Protein AF-0000000080269133 (afdb_homodimer)

Structure (mmCIF, N/CA/C/O backbone):
data_AF-0000000080269133-model_v1
#
loop_
_entity.id
_entity.type
_entity.pdbx_description
1 polymer 'PTS system, mannose-specific IIB component'
#
loop_
_atom_site.group_PDB
_atom_site.id
_atom_site.type_symbol
_atom_site.label_atom_id
_atom_site.label_alt_id
_atom_site.label_comp_id
_atom_site.label_asym_id
_atom_site.label_entity_id
_atom_site.label_seq_id
_atom_site.pdbx_PDB_ins_code
_atom_site.Cartn_x
_atom_site.Cartn_y
_atom_site.Cartn_z
_atom_site.occupancy
_atom_site.B_iso_or_equiv
_atom_site.auth_seq_id
_atom_site.auth_comp_id
_atom_site.auth_asym_id
_atom_site.auth_atom_id
_atom_site.pdbx_PDB_model_num
ATOM 1 N N . MET A 1 1 ? -11.625 18.297 12.383 1 91.75 1 MET A N 1
ATOM 2 C CA . MET A 1 1 ? -11.312 17.141 11.547 1 91.75 1 MET A CA 1
ATOM 3 C C . MET A 1 1 ? -9.883 17.219 11.031 1 91.75 1 MET A C 1
ATOM 5 O O . MET A 1 1 ? -9.328 18.297 10.891 1 91.75 1 MET A O 1
ATOM 9 N N . PHE A 1 2 ? -9.211 16.094 10.984 1 97.5 2 PHE A N 1
ATOM 10 C CA . PHE A 1 2 ? -7.867 16.109 10.414 1 97.5 2 PHE A CA 1
ATOM 11 C C . PHE A 1 2 ? -7.914 15.797 8.922 1 97.5 2 PHE A C 1
ATOM 13 O O . PHE A 1 2 ? -8.789 15.062 8.461 1 97.5 2 PHE A O 1
ATOM 20 N N . GLY A 1 3 ? -7.066 16.469 8.164 1 98.19 3 GLY A N 1
ATOM 21 C CA . GLY A 1 3 ? -6.926 16.156 6.75 1 98.19 3 GLY A CA 1
ATOM 22 C C . GLY A 1 3 ? -6.047 14.953 6.48 1 98.19 3 GLY A C 1
ATOM 23 O O . GLY A 1 3 ? -5.078 14.711 7.199 1 98.19 3 GLY A O 1
ATOM 24 N N . ILE A 1 4 ? -6.406 14.219 5.492 1 98.81 4 ILE A N 1
ATOM 25 C CA . ILE A 1 4 ? -5.57 13.117 5.016 1 98.81 4 ILE A CA 1
ATOM 26 C C . ILE A 1 4 ? -4.996 13.469 3.646 1 98.81 4 ILE A C 1
ATOM 28 O O . ILE A 1 4 ? -5.734 13.852 2.736 1 98.81 4 ILE A O 1
ATOM 32 N N . ILE A 1 5 ? -3.73 13.367 3.523 1 98.94 5 ILE A N 1
ATOM 33 C CA . ILE A 1 5 ? -3.104 13.57 2.223 1 98.94 5 ILE A CA 1
ATOM 34 C C . ILE A 1 5 ? -2.295 12.336 1.843 1 98.94 5 ILE A C 1
ATOM 36 O O . ILE A 1 5 ? -1.344 11.969 2.537 1 98.94 5 ILE A O 1
ATOM 40 N N . VAL A 1 6 ? -2.674 11.711 0.772 1 98.94 6 VAL A N 1
ATOM 41 C CA . VAL A 1 6 ? -1.938 10.578 0.213 1 98.94 6 VAL A CA 1
ATOM 42 C C . VAL A 1 6 ? -0.959 11.078 -0.85 1 98.94 6 VAL A C 1
ATOM 44 O O . VAL A 1 6 ? -1.373 11.609 -1.882 1 98.94 6 VAL A O 1
ATOM 47 N N . GLY A 1 7 ? 0.327 10.961 -0.561 1 98.75 7 GLY A N 1
ATOM 48 C CA . GLY A 1 7 ? 1.366 11.422 -1.471 1 98.75 7 GLY A CA 1
ATOM 49 C C . GLY A 1 7 ? 2.236 10.289 -1.994 1 98.75 7 GLY A C 1
ATOM 50 O O . GLY A 1 7 ? 2.934 9.625 -1.223 1 98.75 7 GLY A O 1
ATOM 51 N N . THR A 1 8 ? 2.271 10.055 -3.252 1 98.62 8 THR A N 1
ATOM 52 C CA . THR A 1 8 ? 2.979 8.898 -3.789 1 98.62 8 THR A CA 1
ATOM 53 C C . THR A 1 8 ? 3.732 9.273 -5.062 1 98.62 8 THR A C 1
ATOM 55 O O . THR A 1 8 ? 3.488 10.328 -5.648 1 98.62 8 THR A O 1
ATOM 58 N N . HIS A 1 9 ? 4.691 8.391 -5.449 1 98.19 9 HIS A N 1
ATOM 59 C CA . HIS A 1 9 ? 5.215 8.391 -6.809 1 98.19 9 HIS A CA 1
ATOM 60 C C . HIS A 1 9 ? 4.121 8.07 -7.82 1 98.19 9 HIS A C 1
ATOM 62 O O . HIS A 1 9 ? 3.27 7.215 -7.566 1 98.19 9 HIS A O 1
ATOM 68 N N . GLY A 1 10 ? 4.184 8.758 -8.992 1 96.12 10 GLY A N 1
ATOM 69 C CA . GLY A 1 10 ? 3.178 8.508 -10.008 1 96.12 10 GLY A CA 1
ATOM 70 C C . GLY A 1 10 ? 1.773 8.859 -9.555 1 96.12 10 GLY A C 1
ATOM 71 O O . GLY A 1 10 ? 1.594 9.594 -8.586 1 96.12 10 GLY A O 1
ATOM 72 N N . ILE A 1 11 ? 0.765 8.375 -10.242 1 95.5 11 ILE A N 1
ATOM 73 C CA . ILE A 1 11 ? -0.607 8.766 -9.938 1 95.5 11 ILE A CA 1
ATOM 74 C C . ILE A 1 11 ? -1.273 7.691 -9.078 1 95.5 11 ILE A C 1
ATOM 76 O O . ILE A 1 11 ? -2.502 7.645 -8.984 1 95.5 11 ILE A O 1
ATOM 80 N N . PHE A 1 12 ? -0.413 6.883 -8.398 1 94.38 12 PHE A N 1
ATOM 81 C CA . PHE A 1 12 ? -0.976 5.785 -7.625 1 94.38 12 PHE A CA 1
ATOM 82 C C . PHE A 1 12 ? -1.776 6.312 -6.441 1 94.38 12 PHE A C 1
ATOM 84 O O . PHE A 1 12 ? -2.771 5.703 -6.039 1 94.38 12 PHE A O 1
ATOM 91 N N . ALA A 1 13 ? -1.465 7.5 -5.918 1 98.25 13 ALA A N 1
ATOM 92 C CA . ALA A 1 13 ? -2.229 8.109 -4.828 1 98.25 13 ALA A CA 1
ATOM 93 C C . ALA A 1 13 ? -3.684 8.32 -5.238 1 98.25 13 ALA A C 1
ATOM 95 O O . ALA A 1 13 ? -4.602 7.996 -4.484 1 98.25 13 ALA A O 1
ATOM 96 N N . GLU A 1 14 ? -3.908 8.836 -6.434 1 98.19 14 GLU A N 1
ATOM 97 C CA . GLU A 1 14 ? -5.254 9.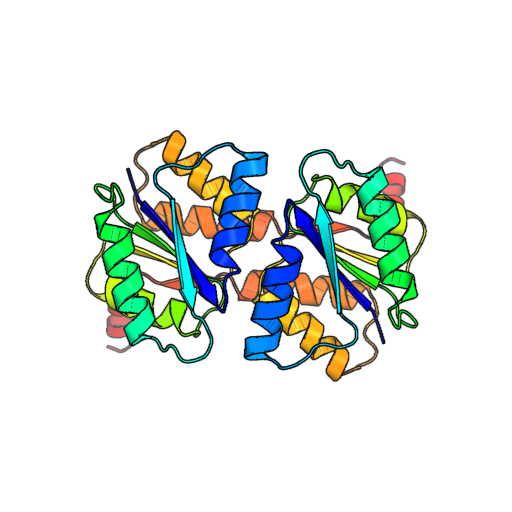109 -6.93 1 98.19 14 GLU A CA 1
ATOM 98 C C . GLU A 1 14 ? -6.078 7.832 -7.035 1 98.19 14 GLU A C 1
ATOM 100 O O . GLU A 1 14 ? -7.234 7.793 -6.613 1 98.19 14 GLU A O 1
ATOM 105 N N . GLU A 1 15 ? -5.461 6.797 -7.535 1 98 15 GLU A N 1
ATOM 106 C CA . GLU A 1 15 ? -6.188 5.547 -7.742 1 98 15 GLU A CA 1
ATOM 107 C C . GLU A 1 15 ? -6.414 4.816 -6.422 1 98 15 GLU A C 1
ATOM 109 O O . GLU A 1 15 ? -7.434 4.145 -6.246 1 98 15 GLU A O 1
ATOM 114 N N . LEU A 1 16 ? -5.465 4.941 -5.496 1 98.62 16 LEU A N 1
ATOM 115 C CA . LEU A 1 16 ? -5.668 4.383 -4.164 1 98.62 16 LEU A CA 1
ATOM 116 C C . LEU A 1 16 ? -6.883 5.016 -3.488 1 98.62 16 LEU A C 1
ATOM 118 O O . LEU A 1 16 ? -7.703 4.316 -2.895 1 98.62 16 LEU A O 1
ATOM 122 N N . VAL A 1 17 ? -7.039 6.332 -3.594 1 98.69 17 VAL A N 1
ATOM 123 C CA . VAL A 1 17 ? -8.18 7.039 -3.02 1 98.69 17 VAL A CA 1
ATOM 124 C C . VAL A 1 17 ? -9.469 6.582 -3.705 1 98.69 17 VAL A C 1
ATOM 126 O O . VAL A 1 17 ? -10.477 6.344 -3.041 1 98.69 17 VAL A O 1
ATOM 129 N N . ARG A 1 18 ? -9.383 6.406 -5 1 97.75 18 ARG A N 1
ATOM 130 C CA . ARG A 1 18 ? -10.555 5.941 -5.727 1 97.75 18 ARG A CA 1
ATOM 131 C C . ARG A 1 18 ? -10.961 4.539 -5.273 1 97.75 18 ARG A C 1
ATOM 133 O O . ARG A 1 18 ? -12.148 4.246 -5.121 1 97.75 18 ARG A O 1
ATOM 140 N N . SER A 1 19 ? -9.992 3.646 -5.141 1 97.69 19 SER A N 1
ATOM 141 C CA . SER A 1 19 ? -10.273 2.301 -4.648 1 97.69 19 SER A CA 1
ATOM 142 C C . SER A 1 19 ? -10.914 2.34 -3.268 1 97.69 19 SER A C 1
ATOM 144 O O . SER A 1 19 ? -11.844 1.578 -2.986 1 97.69 19 SER A O 1
ATOM 146 N N . CYS A 1 20 ? -10.375 3.176 -2.402 1 98.19 20 CYS A N 1
ATOM 147 C CA . CYS A 1 20 ? -10.953 3.35 -1.075 1 98.19 20 CYS A CA 1
ATOM 148 C C . CYS A 1 20 ? -12.414 3.785 -1.17 1 98.19 20 CYS A C 1
ATOM 150 O O . CYS A 1 20 ? -13.266 3.283 -0.435 1 98.19 20 CYS A O 1
ATOM 152 N N . GLU A 1 21 ? -12.719 4.672 -2.111 1 97.56 21 GLU A N 1
ATOM 153 C CA . GLU A 1 21 ? -14.078 5.195 -2.27 1 97.56 21 GLU A CA 1
ATOM 154 C C . GLU A 1 21 ? -15.016 4.129 -2.812 1 97.56 21 GLU A C 1
ATOM 156 O O . GLU A 1 21 ? -16.219 4.129 -2.498 1 97.56 21 GLU A O 1
ATOM 161 N N . MET A 1 22 ? -14.508 3.203 -3.6 1 95.12 22 MET A N 1
ATOM 162 C CA . MET A 1 22 ? -15.305 2.08 -4.082 1 95.12 22 MET A CA 1
ATOM 163 C C . MET A 1 22 ? -15.797 1.223 -2.92 1 95.12 22 MET A C 1
ATOM 165 O O . MET A 1 22 ? -16.875 0.625 -2.994 1 95.12 22 MET A O 1
ATOM 169 N N . ILE A 1 23 ? -15 1.254 -1.898 1 95.25 23 ILE A N 1
ATOM 170 C CA . ILE A 1 23 ? -15.281 0.375 -0.768 1 95.25 23 ILE A CA 1
ATOM 171 C C . ILE A 1 23 ? -16.062 1.142 0.302 1 95.25 23 ILE A C 1
ATOM 173 O O . ILE A 1 23 ? -17.031 0.629 0.86 1 95.25 23 ILE A O 1
ATOM 177 N N . CYS A 1 24 ? -15.656 2.383 0.582 1 95.69 24 CYS A N 1
ATOM 178 C CA . CYS A 1 24 ? -16.141 3.113 1.746 1 95.69 24 CYS A CA 1
ATOM 179 C C . CYS A 1 24 ? -17.078 4.246 1.329 1 95.69 24 CYS A C 1
ATOM 181 O O . CYS A 1 24 ? -17.656 4.922 2.18 1 95.69 24 CYS A O 1
ATOM 183 N N . GLY A 1 25 ? -17.234 4.488 0.06 1 96.19 25 GLY A N 1
ATOM 184 C CA . GLY A 1 25 ? -17.969 5.656 -0.393 1 96.19 25 GLY A CA 1
ATOM 185 C C . GLY A 1 25 ? -17.109 6.895 -0.524 1 96.19 25 GLY A C 1
ATOM 186 O O . GLY A 1 25 ? -15.922 6.867 -0.195 1 96.19 25 GLY A O 1
ATOM 187 N N . GLU A 1 26 ? -17.75 7.973 -0.906 1 96.25 26 GLU A N 1
ATOM 188 C CA . GLU A 1 26 ? -17.016 9.211 -1.173 1 96.25 26 GLU A CA 1
ATOM 189 C C . GLU A 1 26 ? -16.281 9.695 0.072 1 96.25 26 GLU A C 1
ATOM 191 O O . GLU A 1 26 ? -16.828 9.664 1.176 1 96.25 26 GLU A O 1
ATOM 196 N N . GLN A 1 27 ? -15.062 10.133 -0.138 1 94.44 27 GLN A N 1
ATOM 197 C CA . GLN A 1 27 ? -14.234 10.703 0.921 1 94.44 27 GLN A CA 1
ATOM 198 C C . GLN A 1 27 ? -14.062 12.211 0.729 1 94.44 27 GLN A C 1
ATOM 200 O O . GLN A 1 27 ? -13.508 12.648 -0.279 1 94.44 27 GLN A O 1
ATOM 205 N N . LYS A 1 28 ? -14.422 13 1.721 1 91.19 28 LYS A N 1
ATOM 206 C CA . LYS A 1 28 ? -14.492 14.445 1.502 1 91.19 28 LYS A CA 1
ATOM 207 C C . LYS A 1 28 ? -13.234 15.141 2.016 1 91.19 28 LYS A C 1
ATOM 209 O O . LYS A 1 28 ? -12.867 16.203 1.519 1 91.19 28 LYS A O 1
ATOM 214 N N . ASN A 1 29 ? -12.602 14.727 2.973 1 97.88 29 ASN A N 1
ATOM 215 C CA . ASN A 1 29 ? -11.453 15.406 3.562 1 97.88 29 ASN A CA 1
ATOM 216 C C . ASN A 1 29 ? -10.164 14.617 3.346 1 97.88 29 ASN A C 1
ATOM 218 O O . ASN A 1 29 ? -9.359 14.461 4.27 1 97.88 29 ASN A O 1
ATOM 222 N N . VAL A 1 30 ? -10.031 14.055 2.098 1 98.69 30 VAL A N 1
ATOM 223 C CA . VAL A 1 30 ? -8.859 13.32 1.639 1 98.69 30 VAL A CA 1
ATOM 224 C C . VAL A 1 30 ? -8.367 13.906 0.317 1 98.69 30 VAL A C 1
ATOM 226 O O . VAL A 1 30 ? -9.164 14.18 -0.583 1 98.69 30 VAL A O 1
ATOM 229 N N . ALA A 1 31 ? -7.078 14.125 0.23 1 98.75 31 ALA A N 1
ATOM 230 C CA . ALA A 1 31 ? -6.48 14.594 -1.018 1 98.75 31 ALA A CA 1
ATOM 231 C C . ALA A 1 31 ? -5.371 13.656 -1.483 1 98.75 31 ALA A C 1
ATOM 233 O O . ALA A 1 31 ? -4.695 13.031 -0.665 1 98.75 31 ALA A O 1
ATOM 234 N N . ALA A 1 32 ? -5.223 13.516 -2.797 1 98.81 32 ALA A N 1
ATOM 235 C CA . ALA A 1 32 ? -4.121 12.789 -3.418 1 98.81 32 ALA A CA 1
ATOM 236 C C . ALA A 1 32 ? -3.105 13.75 -4.035 1 98.81 32 ALA A C 1
ATOM 238 O O . ALA A 1 32 ? -3.482 14.703 -4.715 1 98.81 32 ALA A O 1
ATOM 239 N N . VAL A 1 33 ? -1.879 13.531 -3.725 1 98.81 33 VAL A N 1
ATOM 240 C CA . VAL A 1 33 ? -0.781 14.297 -4.301 1 98.81 33 VAL A CA 1
ATOM 241 C C . VAL A 1 33 ? 0.188 13.359 -5.016 1 98.81 33 VAL A C 1
ATOM 243 O O . VAL A 1 33 ? 0.615 12.352 -4.453 1 98.81 33 VAL A O 1
ATOM 246 N N . THR A 1 34 ? 0.531 13.664 -6.25 1 98.19 34 THR A N 1
ATOM 247 C CA . THR A 1 34 ? 1.318 12.75 -7.07 1 98.19 34 THR A CA 1
ATOM 248 C C . THR A 1 34 ? 2.641 13.391 -7.48 1 98.19 34 THR A C 1
ATOM 250 O O . THR A 1 34 ? 2.727 14.609 -7.613 1 98.19 34 THR A O 1
ATOM 253 N N . LEU A 1 35 ? 3.65 12.633 -7.555 1 98.06 35 LEU A N 1
ATOM 254 C CA . LEU A 1 35 ? 4.93 12.992 -8.156 1 98.06 35 LEU A CA 1
ATOM 255 C C . LEU A 1 35 ? 5.09 12.336 -9.523 1 98.06 35 LEU A C 1
ATOM 257 O O . LEU A 1 35 ? 5.211 11.109 -9.617 1 98.06 35 LEU A O 1
ATOM 261 N N . VAL A 1 36 ? 5.066 13.086 -10.547 1 96.06 36 VAL A N 1
ATOM 262 C CA . VAL A 1 36 ? 5.211 12.555 -11.891 1 96.06 36 VAL A CA 1
ATOM 263 C C . VAL A 1 36 ? 6.621 12.828 -12.406 1 96.06 36 VAL A C 1
ATOM 265 O O . VAL A 1 36 ? 7.355 13.633 -11.828 1 96.06 36 VAL A O 1
ATOM 268 N N . PRO A 1 37 ? 7.051 12.039 -13.453 1 93.94 37 PRO A N 1
ATOM 269 C CA . PRO A 1 37 ? 8.398 12.266 -13.992 1 93.94 37 PRO A CA 1
ATOM 270 C C . PRO A 1 37 ? 8.664 13.734 -14.312 1 93.94 37 PRO A C 1
ATOM 272 O O . PRO A 1 37 ? 7.809 14.406 -14.891 1 93.94 37 PRO A O 1
ATOM 275 N N . GLY A 1 38 ? 9.781 14.258 -13.906 1 95.19 38 GLY A N 1
ATOM 276 C CA . GLY A 1 38 ? 10.141 15.641 -14.156 1 95.19 38 GLY A CA 1
ATOM 277 C C . GLY A 1 38 ? 9.945 16.531 -12.938 1 95.19 38 GLY A C 1
ATOM 278 O O . GLY A 1 38 ? 10.43 17.672 -12.906 1 95.19 38 GLY A O 1
ATOM 279 N N . GLU A 1 39 ? 9.273 16.047 -11.953 1 96.25 39 GLU A N 1
ATOM 280 C CA . GLU A 1 39 ? 9.023 16.781 -10.719 1 96.25 39 GLU A CA 1
ATOM 281 C C . GLU A 1 39 ? 9.977 16.344 -9.609 1 96.25 39 GLU A C 1
ATOM 283 O O . GLU A 1 39 ? 10.523 15.242 -9.656 1 96.25 39 GLU A O 1
ATOM 288 N N . GLY A 1 40 ? 10.227 17.281 -8.656 1 94.94 40 GLY A N 1
ATOM 289 C CA . GLY A 1 40 ? 11.008 16.984 -7.469 1 94.94 40 GLY A CA 1
ATOM 290 C C . GLY A 1 40 ? 10.297 17.359 -6.18 1 94.94 40 GLY A C 1
ATOM 291 O O . GLY A 1 40 ? 9.102 17.641 -6.188 1 94.94 40 GLY A O 1
ATOM 292 N N . PRO A 1 41 ? 10.992 17.266 -5.09 1 95.56 41 PRO A N 1
ATOM 293 C CA . PRO A 1 41 ? 10.391 17.531 -3.783 1 95.56 41 PRO A CA 1
ATOM 294 C C . PRO A 1 41 ? 9.773 18.922 -3.693 1 95.56 41 PRO A C 1
ATOM 296 O O . PRO A 1 41 ? 8.734 19.109 -3.045 1 95.56 41 PRO A O 1
ATOM 299 N N . ASP A 1 42 ? 10.352 19.906 -4.355 1 97.81 42 ASP A N 1
ATOM 300 C CA . ASP A 1 42 ? 9.82 21.266 -4.316 1 97.81 42 ASP A CA 1
ATOM 301 C C . ASP A 1 42 ? 8.43 21.328 -4.953 1 97.81 42 ASP A C 1
ATOM 303 O O . ASP A 1 42 ? 7.547 22.031 -4.445 1 97.81 42 ASP A O 1
ATOM 307 N N . ASP A 1 43 ? 8.359 20.641 -6.035 1 98.38 43 ASP A N 1
ATOM 308 C CA . ASP A 1 43 ? 7.062 20.594 -6.707 1 98.38 43 ASP A CA 1
ATOM 309 C C . ASP A 1 43 ? 6.012 19.938 -5.82 1 98.38 43 ASP A C 1
ATOM 311 O O . ASP A 1 43 ? 4.867 20.391 -5.754 1 98.38 43 ASP A O 1
ATOM 315 N N . VAL A 1 44 ? 6.422 18.922 -5.137 1 98.44 44 VAL A N 1
ATOM 316 C CA . VAL A 1 44 ? 5.5 18.156 -4.301 1 98.44 44 VAL A CA 1
ATOM 317 C C . VAL A 1 44 ? 5.098 18.984 -3.082 1 98.44 44 VAL A C 1
ATOM 319 O O . VAL A 1 44 ? 3.945 18.938 -2.646 1 98.44 44 VAL A O 1
ATOM 322 N N . VAL A 1 45 ? 6.035 19.766 -2.521 1 98.62 45 VAL A N 1
ATOM 323 C CA . VAL A 1 45 ? 5.711 20.656 -1.406 1 98.62 45 VAL A CA 1
ATOM 324 C C . VAL A 1 45 ? 4.598 21.609 -1.816 1 98.62 45 VAL A C 1
ATOM 326 O O . VAL A 1 45 ? 3.625 21.797 -1.079 1 98.62 45 VAL A O 1
ATOM 329 N N . ALA A 1 46 ? 4.762 22.203 -2.982 1 98.69 46 ALA A N 1
ATOM 330 C CA . ALA A 1 46 ? 3.756 23.141 -3.477 1 98.69 46 ALA A CA 1
ATOM 331 C C . ALA A 1 46 ? 2.395 22.453 -3.613 1 98.69 46 ALA A C 1
ATOM 333 O O . ALA A 1 46 ? 1.363 23.047 -3.289 1 98.69 46 ALA A O 1
ATOM 334 N N . LYS A 1 47 ? 2.395 21.266 -4.07 1 98.62 47 LYS A N 1
ATOM 335 C CA . LYS A 1 47 ? 1.153 20.516 -4.227 1 98.62 47 LYS A CA 1
ATOM 336 C C . LYS A 1 47 ? 0.537 20.188 -2.867 1 98.62 47 LYS A C 1
ATOM 338 O O . LYS A 1 47 ? -0.686 20.234 -2.709 1 98.62 47 LYS A O 1
ATOM 343 N N . TYR A 1 48 ? 1.395 19.781 -1.886 1 98.75 48 TYR A N 1
ATOM 344 C CA . TYR A 1 48 ? 0.905 19.547 -0.534 1 98.75 48 TYR A CA 1
ATOM 345 C C . TYR A 1 48 ? 0.251 20.797 0.044 1 98.75 48 TYR A C 1
ATOM 347 O O . TYR A 1 48 ? -0.84 20.719 0.615 1 98.75 48 TYR A O 1
ATOM 355 N N . GLU A 1 49 ? 0.903 21.906 -0.12 1 98.56 49 GLU A N 1
ATOM 356 C CA . GLU A 1 49 ? 0.368 23.172 0.397 1 98.56 49 GLU A CA 1
ATOM 357 C C . GLU A 1 49 ? -0.972 23.5 -0.252 1 98.56 49 GLU A C 1
ATOM 359 O O . GLU A 1 49 ? -1.898 23.953 0.424 1 98.56 49 GLU A O 1
ATOM 364 N N . GLU A 1 50 ? -1.021 23.312 -1.524 1 98.75 50 GLU A N 1
ATOM 365 C CA . GLU A 1 50 ? -2.279 23.547 -2.227 1 98.75 50 GLU A CA 1
ATOM 366 C C . GLU A 1 50 ? -3.377 22.625 -1.719 1 98.75 50 GLU A C 1
ATOM 368 O O . GLU A 1 50 ? -4.52 23.047 -1.532 1 98.75 50 GLU A O 1
ATOM 373 N N . ALA A 1 51 ? -3.061 21.375 -1.518 1 98.62 51 ALA A N 1
ATOM 374 C CA . ALA A 1 51 ? -4.02 20.391 -1.008 1 98.62 51 ALA A CA 1
ATOM 375 C C . ALA A 1 51 ? -4.52 20.797 0.378 1 98.62 51 ALA A C 1
ATOM 377 O O . ALA A 1 51 ? -5.715 20.672 0.668 1 98.62 51 ALA A O 1
ATOM 378 N N . ILE A 1 52 ? -3.656 21.234 1.191 1 98.38 52 ILE A N 1
ATOM 379 C CA . ILE A 1 52 ? -3.973 21.609 2.564 1 98.38 52 ILE A CA 1
ATOM 380 C C . ILE A 1 52 ? -4.996 22.75 2.564 1 98.38 52 ILE A C 1
ATOM 382 O O . ILE A 1 52 ? -5.922 22.75 3.379 1 98.38 52 ILE A O 1
ATOM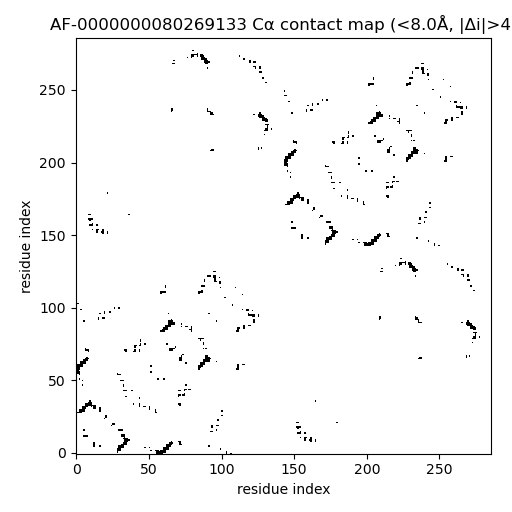 386 N N . LYS A 1 53 ? -4.875 23.656 1.638 1 98 53 LYS A N 1
ATOM 387 C CA . LYS A 1 53 ? -5.785 24.797 1.541 1 98 53 LYS A CA 1
ATOM 388 C C . LYS A 1 53 ? -7.219 24.328 1.299 1 98 53 LYS A C 1
ATOM 390 O O . LYS A 1 53 ? -8.172 25 1.709 1 98 53 LYS A O 1
ATOM 395 N N . GLY A 1 54 ? -7.379 23.203 0.665 1 97.38 54 GLY A N 1
ATOM 396 C CA . GLY A 1 54 ? -8.703 22.719 0.295 1 97.38 54 GLY A CA 1
ATOM 397 C C . GLY A 1 54 ? -9.289 21.75 1.308 1 97.38 54 GLY A C 1
ATOM 398 O O . GLY A 1 54 ? -10.414 21.281 1.146 1 97.38 54 GLY A O 1
ATOM 399 N N . LEU A 1 55 ? -8.602 21.469 2.377 1 98.06 55 LEU A N 1
ATOM 400 C CA . LEU A 1 55 ? -9.031 20.5 3.373 1 98.06 55 LEU A CA 1
ATOM 401 C C . LEU A 1 55 ? -9.367 21.188 4.695 1 98.06 55 LEU A C 1
ATOM 403 O O . LEU A 1 55 ? -8.93 22.312 4.945 1 98.06 55 LEU A O 1
ATOM 407 N N . ASP A 1 56 ? -10.258 20.562 5.457 1 97.12 56 ASP A N 1
ATOM 408 C CA . ASP A 1 56 ? -10.406 20.922 6.863 1 97.12 56 ASP A CA 1
ATOM 409 C C . ASP A 1 56 ? -9.281 20.328 7.707 1 97.12 56 ASP A C 1
ATOM 411 O O . ASP A 1 56 ? -9.266 19.109 7.957 1 97.12 56 ASP A O 1
ATOM 415 N N . CYS A 1 57 ? -8.359 21.109 8.156 1 96.69 57 CYS A N 1
ATOM 416 C CA . CYS A 1 57 ? -7.16 20.656 8.852 1 96.69 57 CYS A CA 1
ATOM 417 C C . CYS A 1 57 ? -7.125 21.172 10.281 1 96.69 57 CYS A C 1
ATOM 419 O O . CYS A 1 57 ? -6.051 21.375 10.852 1 96.69 57 CYS A O 1
ATOM 421 N N . LYS A 1 58 ? -8.289 21.453 10.773 1 95.25 58 LYS A N 1
ATOM 422 C CA . LYS A 1 58 ? -8.383 22.016 12.117 1 95.25 58 LYS A CA 1
ATOM 423 C C . LYS A 1 58 ? -7.66 21.141 13.133 1 95.25 58 LYS A C 1
ATOM 425 O O . LYS A 1 58 ? -7.043 21.656 14.078 1 95.25 58 LYS A O 1
ATOM 430 N N . ASP A 1 59 ? -7.746 19.812 13 1 96.19 59 ASP A N 1
ATOM 431 C CA . ASP A 1 59 ? -7.137 18.891 13.953 1 96.19 59 ASP A CA 1
ATOM 432 C C . ASP A 1 59 ? -5.828 18.328 13.406 1 96.19 59 ASP A C 1
ATOM 434 O O . ASP A 1 59 ? -5.324 17.312 13.906 1 96.19 59 ASP A O 1
ATOM 438 N N . GLY A 1 60 ? -5.277 18.906 12.336 1 97.75 60 GLY A N 1
ATOM 439 C CA . GLY A 1 60 ? -3.977 18.516 11.805 1 97.75 60 GLY A CA 1
ATOM 440 C C . GLY A 1 60 ? -4.059 17.812 10.469 1 97.75 60 GLY A C 1
ATOM 441 O O . GLY A 1 60 ? -5.117 17.781 9.836 1 97.75 60 GLY A O 1
ATOM 442 N N . VAL A 1 61 ? -2.904 17.391 10.016 1 98.69 61 VAL A N 1
ATOM 443 C CA . VAL A 1 61 ? -2.805 16.703 8.734 1 98.69 61 VAL A CA 1
ATOM 444 C C . VAL A 1 61 ? -1.982 15.422 8.906 1 98.69 61 VAL A C 1
ATOM 446 O O . VAL A 1 61 ? -0.917 15.445 9.523 1 98.69 61 VAL A O 1
ATOM 449 N N . LEU A 1 62 ? -2.5 14.375 8.445 1 98.88 62 LEU A N 1
ATOM 450 C CA . LEU A 1 62 ? -1.759 13.125 8.352 1 98.88 62 LEU A CA 1
ATOM 451 C C . LEU A 1 62 ? -1.343 12.844 6.91 1 98.88 62 LEU A C 1
ATOM 453 O O . LEU A 1 62 ? -2.195 12.664 6.039 1 98.88 62 LEU A O 1
ATOM 457 N N . PHE A 1 63 ? -0.061 12.852 6.684 1 98.94 63 PHE A N 1
ATOM 458 C CA . PHE A 1 63 ? 0.489 12.469 5.387 1 98.94 63 PHE A CA 1
ATOM 459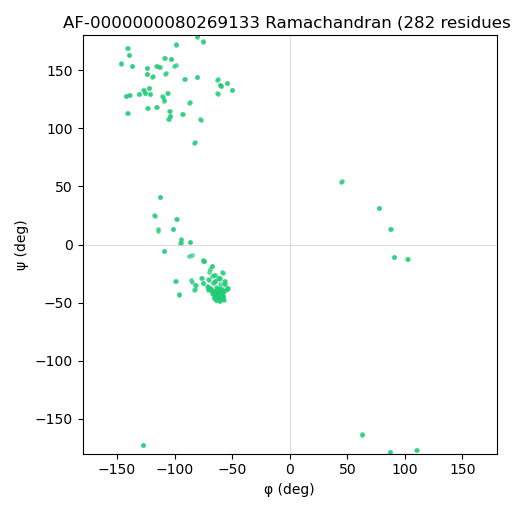 C C . PHE A 1 63 ? 0.71 10.961 5.324 1 98.94 63 PHE A C 1
ATOM 461 O O . PHE A 1 63 ? 1.397 10.391 6.176 1 98.94 63 PHE A O 1
ATOM 468 N N . LEU A 1 64 ? 0.107 10.328 4.383 1 98.94 64 LEU A N 1
ATOM 469 C CA . LEU A 1 64 ? 0.341 8.93 4.055 1 98.94 64 LEU A CA 1
ATOM 470 C C . LEU A 1 64 ? 1.163 8.797 2.779 1 98.94 64 LEU A C 1
ATOM 472 O O . LEU A 1 64 ? 0.663 9.062 1.684 1 98.94 64 LEU A O 1
ATOM 476 N N . ASN A 1 65 ? 2.4 8.406 2.92 1 98.88 65 ASN A N 1
ATOM 477 C CA . ASN A 1 65 ? 3.299 8.344 1.771 1 98.88 65 ASN A CA 1
ATOM 478 C C . ASN A 1 65 ? 3.604 6.902 1.373 1 98.88 65 ASN A C 1
ATOM 480 O O . ASN A 1 65 ? 3.477 5.988 2.189 1 98.88 65 ASN A O 1
ATOM 484 N N . ASP A 1 66 ? 4.051 6.762 0.153 1 98.75 66 ASP A N 1
ATOM 485 C CA . ASP A 1 66 ? 4.234 5.414 -0.374 1 98.75 66 ASP A CA 1
ATOM 486 C C . ASP A 1 66 ? 5.574 4.828 0.07 1 98.75 66 ASP A C 1
ATOM 488 O O . ASP A 1 66 ? 5.672 3.631 0.349 1 98.75 66 ASP A O 1
ATOM 492 N N . LEU A 1 67 ? 6.562 5.617 0.09 1 98.69 67 LEU A N 1
ATOM 493 C CA . LEU A 1 67 ? 7.906 5.09 0.287 1 98.69 67 LEU A CA 1
ATOM 494 C C . LEU A 1 67 ? 8.711 5.98 1.23 1 98.69 67 LEU A C 1
ATOM 496 O O . LEU A 1 67 ? 8.781 7.195 1.031 1 98.69 67 LEU A O 1
ATOM 500 N N . PHE A 1 68 ? 9.297 5.434 2.232 1 98.44 68 PHE A N 1
ATOM 501 C CA . PHE A 1 68 ? 10.219 6.152 3.1 1 98.44 68 PHE A CA 1
ATOM 502 C C . PHE A 1 68 ? 11.438 6.629 2.318 1 98.44 68 PHE A C 1
ATOM 504 O O . PHE A 1 68 ? 12.023 5.863 1.554 1 98.44 68 PHE A O 1
ATOM 511 N N . GLY A 1 69 ? 11.727 7.867 2.473 1 97.69 69 GLY A N 1
ATOM 512 C CA . GLY A 1 69 ? 12.93 8.391 1.846 1 97.69 69 GLY A CA 1
ATOM 513 C C . GLY A 1 69 ? 12.688 8.93 0.449 1 97.69 69 GLY A C 1
ATOM 514 O O . GLY A 1 69 ? 13.578 9.539 -0.151 1 97.69 69 GLY A O 1
ATOM 515 N N . GLY A 1 70 ? 11.531 8.703 -0.15 1 97.12 70 GLY A N 1
ATOM 516 C CA . GLY A 1 70 ? 11.211 9.227 -1.471 1 97.12 70 GLY A CA 1
ATOM 517 C C . GLY A 1 70 ? 10.883 10.703 -1.463 1 97.12 70 GLY A C 1
ATOM 518 O O . GLY A 1 70 ? 10.711 11.305 -0.398 1 97.12 70 GLY A O 1
ATOM 519 N N . SER A 1 71 ? 10.695 11.25 -2.621 1 97.62 71 SER A N 1
ATOM 520 C CA . SER A 1 71 ? 10.43 12.68 -2.756 1 97.62 71 SER A CA 1
ATOM 521 C C . SER A 1 71 ? 9.125 13.062 -2.068 1 97.62 71 SER A C 1
ATOM 523 O O . SER A 1 71 ? 9.062 14.07 -1.354 1 97.62 71 SER A O 1
ATOM 525 N N . PRO A 1 72 ? 8.062 12.32 -2.252 1 98.62 72 PRO A N 1
ATOM 526 C CA . PRO A 1 72 ? 6.836 12.68 -1.538 1 98.62 72 PRO A CA 1
ATOM 527 C C . PRO A 1 72 ? 7.02 12.695 -0.022 1 98.62 72 PRO A C 1
ATOM 529 O O . PRO A 1 72 ? 6.523 13.602 0.652 1 98.62 72 PRO A O 1
ATOM 532 N N . TYR A 1 73 ? 7.73 11.75 0.493 1 98.69 73 TYR A N 1
ATOM 533 C CA . TYR A 1 73 ? 8.039 11.695 1.918 1 98.69 73 TYR A CA 1
ATOM 534 C C . TYR A 1 73 ? 8.891 12.891 2.338 1 98.69 73 TYR A C 1
ATOM 536 O O . TYR A 1 73 ? 8.578 13.562 3.326 1 98.69 73 TYR A O 1
ATOM 544 N N . ASN A 1 74 ? 9.914 13.156 1.597 1 98.31 74 ASN A N 1
ATOM 545 C CA . ASN A 1 74 ? 10.812 14.258 1.921 1 98.31 74 ASN A CA 1
ATOM 546 C C . ASN A 1 74 ? 10.078 15.602 1.878 1 98.31 74 ASN A C 1
ATOM 548 O O . ASN A 1 74 ? 10.336 16.484 2.703 1 98.31 74 ASN A O 1
ATOM 552 N N . ALA A 1 75 ? 9.25 15.758 0.891 1 98.69 75 ALA A N 1
ATOM 553 C CA . ALA A 1 75 ? 8.438 16.969 0.8 1 98.69 75 ALA A CA 1
ATOM 554 C C . ALA A 1 75 ? 7.543 17.125 2.025 1 98.69 75 ALA A C 1
ATOM 556 O O . ALA A 1 75 ? 7.418 18.219 2.578 1 98.69 75 ALA A O 1
ATOM 557 N N . ALA A 1 76 ? 6.902 16.047 2.471 1 98.75 76 ALA A N 1
ATOM 558 C CA . ALA A 1 76 ? 6.047 16.078 3.656 1 98.75 76 ALA A CA 1
ATOM 559 C C . ALA A 1 76 ? 6.855 16.422 4.902 1 98.75 76 ALA A C 1
ATOM 561 O O . ALA A 1 76 ? 6.383 17.172 5.762 1 98.75 76 ALA A O 1
ATOM 562 N N . CYS A 1 77 ? 8.062 15.883 5.008 1 98.44 77 CYS A N 1
ATOM 563 C CA . CYS A 1 77 ? 8.938 16.156 6.145 1 98.44 77 CYS A CA 1
ATOM 564 C C . CYS A 1 77 ? 9.141 17.656 6.32 1 98.44 77 CYS A C 1
ATOM 566 O O . CYS A 1 77 ? 9.172 18.156 7.445 1 98.44 77 CYS A O 1
ATOM 568 N N . ARG A 1 78 ? 9.234 18.344 5.246 1 97.81 78 ARG A N 1
ATOM 569 C CA . ARG A 1 78 ? 9.469 19.781 5.285 1 97.81 78 ARG A CA 1
ATOM 570 C C . ARG A 1 78 ? 8.289 20.516 5.922 1 97.81 78 ARG A C 1
ATOM 572 O O . ARG A 1 78 ? 8.469 21.562 6.547 1 97.81 78 ARG A O 1
ATOM 579 N N . LEU A 1 79 ? 7.152 19.969 5.73 1 98.06 79 LEU A N 1
ATOM 580 C CA . LEU A 1 79 ? 5.957 20.594 6.293 1 98.06 79 LEU A CA 1
ATOM 581 C C . LEU A 1 79 ? 5.742 20.141 7.734 1 98.06 79 LEU A C 1
ATOM 583 O O . LEU A 1 79 ? 5.27 20.938 8.562 1 98.06 79 LEU A O 1
ATOM 587 N N . VAL A 1 80 ? 6.137 18.953 8.078 1 98.12 80 VAL A N 1
ATOM 588 C CA . VAL A 1 80 ? 5.852 18.328 9.375 1 98.12 80 VAL A CA 1
ATOM 589 C C . VAL A 1 80 ? 6.852 18.828 10.414 1 98.12 80 VAL A C 1
ATOM 591 O O . VAL A 1 80 ? 6.5 19 11.586 1 98.12 80 VAL A O 1
ATOM 594 N N . ILE A 1 81 ? 8.078 19.078 10.055 1 95.88 81 ILE A N 1
ATOM 595 C CA . ILE A 1 81 ? 9.156 19.406 10.969 1 95.88 81 ILE A CA 1
ATOM 596 C C . ILE A 1 81 ? 8.797 20.672 11.758 1 95.88 81 ILE A C 1
ATOM 598 O O . ILE A 1 81 ? 9.203 20.828 12.914 1 95.88 81 ILE A O 1
ATOM 602 N N . SER A 1 82 ? 7.91 21.516 11.219 1 91.88 82 SER A N 1
ATOM 603 C CA . SER A 1 82 ? 7.617 22.781 11.883 1 91.88 82 SER A CA 1
ATOM 604 C C . SER A 1 82 ? 6.172 22.828 12.367 1 91.88 82 SER A C 1
ATOM 606 O O . SER A 1 82 ? 5.648 23.906 12.664 1 91.88 82 SER A O 1
ATOM 608 N N . ASN A 1 83 ? 5.547 21.719 12.367 1 96.25 83 ASN A N 1
ATOM 609 C CA . ASN A 1 83 ? 4.141 21.688 12.75 1 96.25 83 ASN A CA 1
ATOM 610 C C . ASN A 1 83 ? 3.818 20.438 13.57 1 96.25 83 ASN A C 1
ATOM 612 O O . ASN A 1 83 ? 3.691 19.344 13.016 1 96.25 83 ASN A O 1
ATOM 616 N N . GLU A 1 84 ? 3.496 20.609 14.797 1 95.56 84 GLU A N 1
ATOM 617 C CA . GLU A 1 84 ? 3.287 19.5 15.727 1 95.56 84 GLU A CA 1
ATOM 618 C C . GLU A 1 84 ? 1.948 18.812 15.469 1 95.56 84 GLU A C 1
ATOM 620 O O . GLU A 1 84 ? 1.702 17.719 15.969 1 95.56 84 GLU A O 1
ATOM 625 N N . ASN A 1 85 ? 1.091 19.438 14.703 1 97.69 85 ASN A N 1
ATOM 626 C CA . ASN A 1 85 ? -0.211 18.844 14.406 1 97.69 85 ASN A CA 1
ATOM 627 C C . ASN A 1 85 ? -0.186 18.062 13.102 1 97.69 85 ASN A C 1
ATOM 629 O O . ASN A 1 85 ? -1.223 17.578 12.641 1 97.69 85 ASN A O 1
ATOM 633 N N . TYR A 1 86 ? 0.987 17.953 12.516 1 98.69 86 TYR A N 1
ATOM 634 C CA . TYR A 1 86 ? 1.178 17.172 11.305 1 98.69 86 TYR A CA 1
ATOM 635 C C . TYR A 1 86 ? 1.957 15.891 11.602 1 98.69 86 TYR A C 1
ATOM 637 O O . TYR A 1 86 ? 2.771 15.859 12.531 1 98.69 86 TYR A O 1
ATOM 645 N N . GLY A 1 87 ? 1.682 14.844 10.906 1 98.75 87 GLY A N 1
ATOM 646 C CA . GLY A 1 87 ? 2.396 13.586 11.023 1 98.75 87 GLY A CA 1
ATOM 647 C C . GLY A 1 87 ? 2.508 12.836 9.711 1 98.75 87 GLY A C 1
ATOM 648 O O . GLY A 1 87 ? 1.73 13.07 8.789 1 98.75 87 GLY A O 1
ATOM 649 N N . ILE A 1 88 ? 3.502 12.016 9.656 1 98.94 88 ILE A N 1
ATOM 650 C CA . ILE A 1 88 ? 3.74 11.227 8.461 1 98.94 88 ILE A CA 1
ATOM 651 C C . ILE A 1 88 ? 3.725 9.742 8.812 1 98.94 88 ILE A C 1
ATOM 653 O O . ILE A 1 88 ? 4.293 9.328 9.828 1 98.94 88 ILE A O 1
ATOM 657 N N . VAL A 1 89 ? 3.051 8.969 8.008 1 98.94 89 VAL A N 1
ATOM 658 C CA . VAL A 1 89 ? 3.211 7.52 7.98 1 98.94 89 VAL A CA 1
ATOM 659 C C . VAL A 1 89 ? 3.525 7.059 6.559 1 98.94 89 VAL A C 1
ATOM 661 O O . VAL A 1 89 ? 2.867 7.477 5.605 1 98.94 89 VAL A O 1
ATOM 664 N N . THR A 1 90 ? 4.574 6.234 6.383 1 98.94 90 THR A N 1
ATOM 665 C CA . THR A 1 90 ? 4.922 5.719 5.066 1 98.94 90 THR A CA 1
ATOM 666 C C . THR A 1 90 ? 4.383 4.305 4.879 1 98.94 90 THR A C 1
ATOM 668 O O . THR A 1 90 ? 3.846 3.711 5.816 1 98.94 90 THR A O 1
ATOM 671 N N . GLY A 1 91 ? 4.516 3.799 3.633 1 98.81 91 GLY A N 1
ATOM 672 C CA . GLY A 1 91 ? 4.02 2.467 3.328 1 98.81 91 GLY A CA 1
ATOM 673 C C . GLY A 1 91 ? 2.514 2.416 3.15 1 98.81 91 GLY A C 1
ATOM 674 O O . GLY A 1 91 ? 1.879 1.409 3.471 1 98.81 91 GLY A O 1
ATOM 675 N N . VAL A 1 92 ? 1.958 3.467 2.67 1 98.94 92 VAL A N 1
ATOM 676 C CA . VAL A 1 92 ? 0.506 3.57 2.578 1 98.94 92 VAL A CA 1
ATOM 677 C C . VAL A 1 92 ? -0.05 2.377 1.807 1 98.94 92 VAL A C 1
ATOM 679 O O . VAL A 1 92 ? 0.548 1.932 0.824 1 98.94 92 VAL A O 1
ATOM 682 N N . SER A 1 93 ? -1.122 1.84 2.24 1 98.81 93 SER A N 1
ATOM 683 C CA . SER A 1 93 ? -1.881 0.733 1.665 1 98.81 93 SER A CA 1
ATOM 684 C C . SER A 1 93 ? -3.383 0.965 1.799 1 98.81 93 SER A C 1
ATOM 686 O O . SER A 1 93 ? -3.812 1.917 2.451 1 98.81 93 SER A O 1
ATOM 688 N N . LEU A 1 94 ? -4.141 0.169 1.139 1 98.81 94 LEU A N 1
ATOM 689 C CA . LEU A 1 94 ? -5.586 0.35 1.164 1 98.81 94 LEU A CA 1
ATOM 690 C C . LEU A 1 94 ? -6.133 0.166 2.576 1 98.81 94 LEU A C 1
ATOM 692 O O . LEU A 1 94 ? -6.93 0.98 3.049 1 98.81 94 LEU A O 1
ATOM 696 N N . PRO A 1 95 ? -5.715 -0.881 3.355 1 98.81 95 PRO A N 1
ATOM 697 C CA . PRO A 1 95 ? -6.215 -1.004 4.727 1 98.81 95 PRO A CA 1
ATOM 698 C C . PRO A 1 95 ? -5.887 0.215 5.586 1 98.81 95 PRO A C 1
ATOM 700 O O . PRO A 1 95 ? -6.707 0.639 6.402 1 98.81 95 PRO A O 1
ATOM 703 N N . MET A 1 96 ? -4.711 0.77 5.434 1 98.88 96 MET A N 1
ATOM 704 C CA . MET A 1 96 ? -4.305 1.965 6.168 1 98.88 96 MET A CA 1
ATOM 705 C C . MET A 1 96 ? -5.219 3.141 5.84 1 98.88 96 MET A C 1
ATOM 707 O O . MET A 1 96 ? -5.723 3.814 6.742 1 98.88 96 MET A O 1
ATOM 711 N N . LEU A 1 97 ? -5.43 3.357 4.547 1 98.88 97 LEU A N 1
ATOM 712 C CA . LEU A 1 97 ? -6.258 4.48 4.121 1 98.88 97 LEU A CA 1
ATOM 713 C C . LEU A 1 97 ? -7.695 4.305 4.594 1 98.88 97 LEU A C 1
ATOM 715 O O . LEU A 1 97 ? -8.312 5.258 5.082 1 98.88 97 LEU A O 1
ATOM 719 N N . ILE A 1 98 ? -8.227 3.098 4.473 1 98.69 98 ILE A N 1
ATOM 720 C CA . ILE A 1 98 ? -9.586 2.818 4.914 1 98.69 98 ILE A CA 1
ATOM 721 C C . ILE A 1 98 ? -9.727 3.125 6.402 1 98.69 98 ILE A C 1
ATOM 723 O O . ILE A 1 98 ? -10.695 3.754 6.828 1 98.69 98 ILE A O 1
ATOM 727 N N . GLU A 1 99 ? -8.773 2.682 7.156 1 98.5 99 GLU A N 1
ATOM 728 C CA . GLU A 1 99 ? -8.805 2.922 8.594 1 98.5 99 GLU A CA 1
ATOM 729 C C . GLU A 1 99 ? -8.766 4.414 8.906 1 98.5 99 GLU A C 1
ATOM 731 O O . GLU A 1 99 ? -9.445 4.879 9.82 1 98.5 99 GLU A O 1
ATOM 736 N N . MET A 1 100 ? -7.957 5.152 8.25 1 98.44 100 MET A N 1
ATOM 737 C CA . MET A 1 100 ? -7.848 6.582 8.516 1 98.44 100 MET A CA 1
ATOM 738 C C . MET A 1 100 ? -9.117 7.316 8.102 1 98.44 100 MET A C 1
ATOM 740 O O . MET A 1 100 ? -9.531 8.266 8.766 1 98.44 100 MET A O 1
ATOM 744 N N . CYS A 1 101 ? -9.719 6.891 6.977 1 97.94 101 CYS A N 1
ATOM 745 C CA . CYS A 1 101 ? -11.008 7.453 6.59 1 97.94 101 CYS A CA 1
ATOM 746 C C . CYS A 1 101 ? -12.062 7.172 7.656 1 97.94 101 CYS A C 1
ATOM 748 O O . CYS A 1 101 ? -12.867 8.047 7.984 1 97.94 101 CYS A O 1
ATOM 750 N N . SER A 1 102 ? -12.039 5.934 8.172 1 96.81 102 SER A N 1
ATOM 751 C CA . SER A 1 102 ? -12.953 5.566 9.25 1 96.81 102 SER A CA 1
ATOM 752 C C . SER A 1 102 ? -12.711 6.422 10.492 1 96.81 102 SER A C 1
ATOM 754 O O . SER A 1 102 ? -13.664 6.809 11.172 1 96.81 102 SER A O 1
ATOM 756 N N . ALA A 1 103 ? -11.469 6.684 10.789 1 96.69 103 ALA A N 1
ATOM 757 C CA . ALA A 1 103 ? -11.109 7.512 11.938 1 96.69 103 ALA A CA 1
ATOM 758 C C . ALA A 1 103 ? -11.648 8.93 11.781 1 96.69 103 ALA A C 1
ATOM 760 O O . ALA A 1 103 ? -12.078 9.555 12.758 1 96.69 103 ALA A O 1
ATOM 761 N N . GLN A 1 104 ? -11.617 9.484 10.555 1 95.5 104 GLN A N 1
ATOM 762 C CA . GLN A 1 104 ? -12.18 10.797 10.281 1 95.5 104 GLN A CA 1
ATOM 763 C C . GLN A 1 104 ? -13.672 10.836 10.617 1 95.5 104 GLN A C 1
ATOM 765 O O . GLN A 1 104 ? -14.148 11.789 11.242 1 95.5 104 GLN A O 1
ATOM 770 N N . LEU A 1 105 ? -14.344 9.82 10.188 1 91.5 105 LEU A N 1
ATOM 771 C CA . LEU A 1 105 ? -15.789 9.734 10.398 1 91.5 105 LEU A CA 1
ATOM 772 C C . LEU A 1 105 ? -16.109 9.609 11.883 1 91.5 105 LEU A C 1
ATOM 774 O O . LEU A 1 105 ? -17.094 10.18 12.352 1 91.5 105 LEU A O 1
ATOM 778 N N . ALA A 1 106 ? -15.312 8.812 12.57 1 91.31 106 ALA A N 1
ATOM 779 C CA . ALA A 1 106 ? -15.547 8.594 13.992 1 91.31 106 ALA A CA 1
ATOM 780 C C . ALA A 1 106 ? -15.328 9.867 14.789 1 91.31 106 ALA A C 1
ATOM 782 O O . ALA A 1 106 ? -15.992 10.102 15.805 1 91.31 106 ALA A O 1
ATOM 783 N N . ASP A 1 107 ? -14.422 10.68 14.352 1 88.75 107 ASP A N 1
ATOM 784 C CA . ASP A 1 107 ? -14.102 11.961 14.977 1 88.75 107 ASP A CA 1
ATOM 785 C C . ASP A 1 107 ? -14 11.812 16.5 1 88.75 107 ASP A C 1
ATOM 787 O O . ASP A 1 107 ? -14.664 12.539 17.234 1 88.75 107 ASP A O 1
ATOM 791 N N . ASP A 1 108 ? -13.172 10.883 16.953 1 87.81 108 ASP A N 1
ATOM 792 C CA . ASP A 1 108 ? -13.109 10.516 18.375 1 87.81 108 ASP A CA 1
ATOM 793 C C . ASP A 1 108 ? -12.156 11.43 19.141 1 87.81 108 ASP A C 1
ATOM 795 O O . ASP A 1 108 ? -11.844 11.18 20.297 1 87.81 108 ASP A O 1
ATOM 799 N N . GLY A 1 109 ? -11.57 12.422 18.484 1 89.06 109 GLY A N 1
ATOM 800 C CA . GLY A 1 109 ? -10.711 13.391 19.141 1 89.06 109 GLY A CA 1
ATOM 801 C C . GLY A 1 109 ? -9.266 12.945 19.219 1 89.06 109 GLY A C 1
ATOM 802 O O . GLY A 1 109 ? -8.469 13.523 19.969 1 89.06 109 GLY A O 1
ATOM 803 N N . SER A 1 110 ? -8.859 11.961 18.531 1 93.31 110 SER A N 1
ATOM 804 C CA . SER A 1 110 ? -7.473 11.508 18.516 1 93.31 110 SER A CA 1
ATOM 805 C C . SER A 1 110 ? -6.535 12.602 18.031 1 93.31 110 SER A C 1
ATOM 807 O O . SER A 1 110 ? -6.859 13.336 17.094 1 93.31 110 SER A O 1
ATOM 809 N N . ASP A 1 111 ? -5.445 12.703 18.734 1 96.5 111 ASP A N 1
ATOM 810 C CA . ASP A 1 111 ? -4.438 13.617 18.219 1 96.5 111 ASP A CA 1
ATOM 811 C C . ASP A 1 111 ? -3.619 12.961 17.109 1 96.5 111 ASP A C 1
ATOM 813 O O . ASP A 1 111 ? -3.797 11.781 16.812 1 96.5 111 ASP A O 1
ATOM 817 N N . ILE A 1 112 ? -2.678 13.68 16.531 1 98.12 112 ILE A N 1
ATOM 818 C CA . ILE A 1 112 ? -1.989 13.242 15.312 1 98.12 112 ILE A CA 1
ATOM 819 C C . ILE A 1 112 ? -1.088 12.055 15.641 1 98.12 112 ILE A C 1
ATOM 821 O O . ILE A 1 112 ? -0.943 11.141 14.828 1 98.12 112 ILE A O 1
ATOM 825 N N . LYS A 1 113 ? -0.444 12.016 16.797 1 97.94 113 LYS A N 1
ATOM 826 C CA . LYS A 1 113 ? 0.431 10.906 17.156 1 97.94 113 LYS A CA 1
ATOM 827 C C . LYS A 1 113 ? -0.36 9.609 17.312 1 97.94 113 LYS A C 1
ATOM 829 O O . LYS A 1 113 ? 0.078 8.555 16.859 1 97.94 113 LYS A O 1
ATOM 834 N N . ALA A 1 114 ? -1.472 9.703 17.953 1 98.12 114 ALA A N 1
ATOM 835 C CA . ALA A 1 114 ? -2.354 8.547 18.078 1 98.12 114 ALA A CA 1
ATOM 836 C C . ALA A 1 114 ? -2.83 8.07 16.703 1 98.12 114 ALA A C 1
ATOM 838 O O . ALA A 1 114 ? -2.943 6.867 16.469 1 98.12 114 ALA A O 1
ATOM 839 N N . LEU A 1 115 ? -3.148 8.977 15.812 1 98.56 115 LEU A N 1
ATOM 840 C CA . LEU A 1 115 ? -3.588 8.641 14.469 1 98.56 115 LEU A CA 1
ATOM 841 C C . LEU A 1 115 ? -2.477 7.938 13.695 1 98.56 115 LEU A C 1
ATOM 843 O O . LEU A 1 115 ? -2.734 6.984 12.953 1 98.56 115 LEU A O 1
ATOM 847 N N . MET A 1 116 ? -1.264 8.422 13.859 1 98.75 116 MET A N 1
ATOM 848 C CA . MET A 1 116 ? -0.117 7.781 13.227 1 98.75 116 MET A CA 1
ATOM 849 C C . MET A 1 116 ? 0.02 6.336 13.68 1 98.75 116 MET A C 1
ATOM 851 O O . MET A 1 116 ? 0.254 5.441 12.867 1 98.75 116 MET A O 1
ATOM 855 N N . GLU A 1 117 ? -0.105 6.102 14.922 1 98.56 117 GLU A N 1
ATOM 856 C CA . GLU A 1 117 ? -0.023 4.746 15.461 1 98.56 117 GLU A CA 1
ATOM 857 C C . GLU A 1 117 ? -1.135 3.861 14.906 1 98.56 117 GLU A C 1
ATOM 859 O O . GLU A 1 117 ? -0.899 2.699 14.57 1 98.56 117 GLU A O 1
ATOM 864 N N . ARG A 1 118 ? -2.277 4.41 14.852 1 98.56 118 ARG A N 1
ATOM 865 C CA . ARG A 1 118 ? -3.412 3.68 14.297 1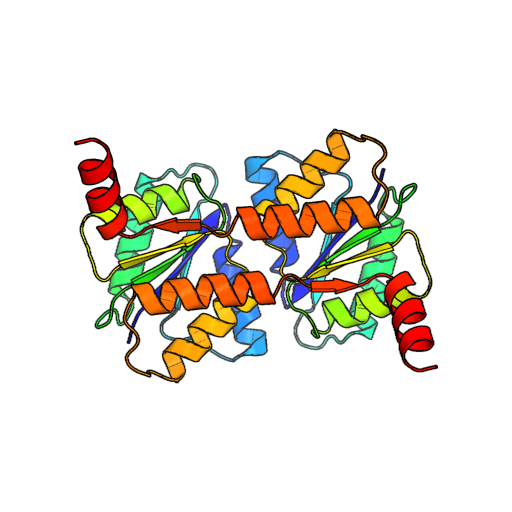 98.56 118 ARG A CA 1
ATOM 866 C C . ARG A 1 118 ? -3.172 3.326 12.828 1 98.56 118 ARG A C 1
ATOM 868 O O . ARG A 1 118 ? -3.537 2.236 12.383 1 98.56 118 ARG A O 1
ATOM 875 N N . ALA A 1 119 ? -2.645 4.285 12.094 1 98.88 119 ALA A N 1
ATOM 876 C CA . ALA A 1 119 ? -2.33 4.043 10.688 1 98.88 119 ALA A CA 1
ATOM 877 C C . ALA A 1 119 ? -1.33 2.9 10.539 1 98.88 119 ALA A C 1
ATOM 879 O O . ALA A 1 119 ? -1.525 2 9.719 1 98.88 119 ALA A O 1
ATOM 880 N N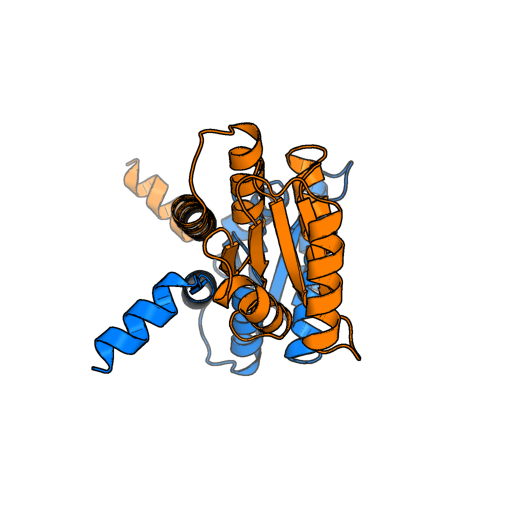 . VAL A 1 120 ? -0.267 2.914 11.344 1 98.88 120 VAL A N 1
ATOM 881 C CA . VAL A 1 120 ? 0.753 1.872 11.305 1 98.88 120 VAL A CA 1
ATOM 882 C C . VAL A 1 120 ? 0.127 0.523 11.656 1 98.88 120 VAL A C 1
ATOM 884 O O . VAL A 1 120 ? 0.389 -0.48 10.984 1 98.88 120 VAL A O 1
ATOM 887 N N . GLU A 1 121 ? -0.681 0.51 12.656 1 98.81 121 GLU A N 1
ATOM 888 C CA . GLU A 1 121 ? -1.328 -0.729 13.078 1 98.81 121 GLU A CA 1
ATOM 889 C C . GLU A 1 121 ? -2.238 -1.277 11.984 1 98.81 121 GLU A C 1
ATOM 891 O O . GLU A 1 121 ? -2.295 -2.49 11.766 1 98.81 121 GLU A O 1
ATOM 896 N N . ALA A 1 122 ? -2.99 -0.411 11.367 1 98.81 122 ALA A N 1
ATOM 897 C CA . ALA A 1 122 ? -3.85 -0.829 10.266 1 98.81 122 ALA A CA 1
ATOM 898 C C . ALA A 1 122 ? -3.029 -1.422 9.125 1 98.81 122 ALA A C 1
ATOM 900 O O . ALA A 1 122 ? -3.418 -2.43 8.531 1 98.81 122 ALA A O 1
ATOM 901 N N . GLY A 1 123 ? -1.884 -0.735 8.781 1 98.81 123 GLY A N 1
ATOM 902 C CA . GLY A 1 123 ? -0.98 -1.286 7.781 1 98.81 123 GLY A CA 1
ATOM 903 C C . GLY A 1 123 ? -0.458 -2.664 8.148 1 98.81 123 GLY A C 1
ATOM 904 O O . GLY A 1 123 ? -0.457 -3.572 7.312 1 98.81 123 GLY A O 1
ATOM 905 N N . ARG A 1 124 ? -0.089 -2.793 9.367 1 98.75 124 ARG A N 1
ATOM 906 C CA . ARG A 1 124 ? 0.458 -4.055 9.859 1 98.75 124 ARG A CA 1
ATOM 907 C C . ARG A 1 124 ? -0.599 -5.152 9.836 1 98.75 124 ARG A C 1
ATOM 909 O O . ARG A 1 124 ? -0.324 -6.277 9.406 1 98.75 124 ARG A O 1
ATOM 916 N N . SER A 1 125 ? -1.768 -4.836 10.305 1 98.56 125 SER A N 1
ATOM 917 C CA . SER A 1 125 ? -2.854 -5.809 10.383 1 98.56 125 SER A CA 1
ATOM 918 C C . SER A 1 125 ? -3.297 -6.25 8.992 1 98.56 125 SER A C 1
ATOM 920 O O . SER A 1 125 ? -3.85 -7.34 8.828 1 98.56 125 SER A O 1
ATOM 922 N N . GLY A 1 126 ? -3.08 -5.375 8.031 1 98.69 126 GLY A N 1
ATOM 923 C CA . GLY A 1 126 ? -3.449 -5.688 6.664 1 98.69 126 GLY A CA 1
ATOM 924 C C . GLY A 1 126 ? -2.51 -6.68 6.004 1 98.69 126 GLY A C 1
ATOM 925 O O . GLY A 1 126 ? -2.818 -7.227 4.941 1 98.69 126 GLY A O 1
ATOM 926 N N . LEU A 1 127 ? -1.354 -6.906 6.625 1 98.81 127 LEU A N 1
ATOM 927 C CA . LEU A 1 127 ? -0.365 -7.84 6.094 1 98.81 127 LEU A CA 1
ATOM 928 C C . LEU A 1 127 ? -0.7 -9.273 6.5 1 98.81 127 LEU A C 1
ATOM 930 O O . LEU A 1 127 ? -0.229 -9.758 7.531 1 98.81 127 LEU A O 1
ATOM 934 N N . GLN A 1 128 ? -1.495 -9.898 5.707 1 98.56 128 GLN A N 1
ATOM 935 C CA . GLN A 1 128 ? -1.918 -11.281 5.914 1 98.56 128 GLN A CA 1
ATOM 936 C C . GLN A 1 128 ? -1.408 -12.188 4.797 1 98.56 128 GLN A C 1
ATOM 938 O O . GLN A 1 128 ? -1.106 -11.711 3.699 1 98.56 128 GLN A O 1
ATOM 943 N N . THR A 1 129 ? -1.239 -13.484 5.129 1 98.62 129 THR A N 1
ATOM 944 C CA . THR A 1 129 ? -0.758 -14.453 4.148 1 98.62 129 THR A CA 1
ATOM 945 C C . THR A 1 129 ? -1.736 -15.617 4.012 1 98.62 129 THR A C 1
ATOM 947 O O . THR A 1 129 ? -2.496 -15.906 4.938 1 98.62 129 THR A O 1
ATOM 950 N N . PHE A 1 130 ? -1.744 -16.203 2.846 1 98.56 130 PHE A N 1
ATOM 951 C CA . PHE A 1 130 ? -2.49 -17.438 2.633 1 98.56 130 PHE A CA 1
ATOM 952 C C . PHE A 1 130 ? -1.728 -18.375 1.706 1 98.56 130 PHE A C 1
ATOM 954 O O . PHE A 1 130 ? -1.216 -17.953 0.667 1 98.56 130 PHE A O 1
ATOM 961 N N . HIS A 1 131 ? -1.542 -19.516 2.084 1 98 131 HIS A N 1
ATOM 962 C CA . HIS A 1 131 ? -0.938 -20.625 1.354 1 98 131 HIS A CA 1
ATOM 963 C C . HIS A 1 131 ? -1.724 -21.906 1.566 1 98 131 HIS A C 1
ATOM 965 O O . HIS A 1 131 ? -2.365 -22.094 2.605 1 98 131 HIS A O 1
ATOM 971 N N . ALA A 1 132 ? -1.646 -22.812 0.605 1 94.94 132 ALA A N 1
ATOM 972 C CA . ALA A 1 132 ? -2.396 -24.062 0.663 1 94.94 132 ALA A CA 1
ATOM 973 C C . ALA A 1 132 ? -2.072 -24.844 1.936 1 94.94 132 ALA A C 1
ATOM 975 O O . ALA A 1 132 ? -2.93 -25.531 2.479 1 94.94 132 ALA A O 1
ATOM 976 N N . SER A 1 133 ? -0.868 -24.703 2.4 1 91 133 SER A N 1
ATOM 977 C CA . SER A 1 133 ? -0.434 -25.453 3.578 1 91 133 SER A CA 1
ATOM 978 C C . SER A 1 133 ? -1.168 -24.984 4.832 1 91 133 SER A C 1
ATOM 980 O O . SER A 1 133 ? -1.172 -25.672 5.848 1 91 133 SER A O 1
ATOM 982 N N . GLN A 1 134 ? -1.766 -23.812 4.828 1 85.31 134 GLN A N 1
ATOM 983 C CA . GLN A 1 134 ? -2.467 -23.25 5.98 1 85.31 134 GLN A CA 1
ATOM 984 C C . GLN A 1 134 ? -3.832 -23.906 6.16 1 85.31 134 GLN A C 1
ATOM 986 O O . GLN A 1 134 ? -4.43 -23.828 7.234 1 85.31 134 GLN A O 1
ATOM 991 N N . ILE A 1 135 ? -4.426 -24.359 5.09 1 77.44 135 ILE A N 1
ATOM 992 C CA . ILE A 1 135 ? -5.668 -25.109 5.195 1 77.44 135 ILE A CA 1
ATOM 993 C C . ILE A 1 135 ? -5.406 -26.438 5.902 1 77.44 135 ILE A C 1
ATOM 995 O O . ILE A 1 135 ? -6.18 -26.844 6.77 1 77.44 135 ILE A O 1
ATOM 999 N N . ALA A 1 136 ? -4.27 -27.094 5.512 1 64.88 136 ALA A N 1
ATOM 1000 C CA . ALA A 1 136 ? -3.92 -28.375 6.117 1 64.88 136 ALA A CA 1
ATOM 1001 C C . ALA A 1 136 ? -3.727 -28.234 7.625 1 64.88 136 ALA A C 1
ATOM 1003 O O . ALA A 1 136 ? -4.148 -29.094 8.391 1 64.88 136 ALA A O 1
ATOM 1004 N N . ASP A 1 137 ? -3.162 -27.156 7.945 1 62.44 137 ASP A N 1
ATOM 1005 C CA . ASP A 1 137 ? -2.912 -26.922 9.367 1 62.44 137 ASP A CA 1
ATOM 1006 C C . ASP A 1 137 ? -4.215 -26.641 10.109 1 62.44 137 ASP A C 1
ATOM 1008 O O . ASP A 1 137 ? -4.359 -27 11.281 1 62.44 137 ASP A O 1
ATOM 1012 N N . ASP A 1 138 ? -5.102 -25.938 9.445 1 57.78 138 ASP A N 1
ATOM 1013 C CA . ASP A 1 138 ? -6.387 -25.656 10.078 1 57.78 138 ASP A CA 1
ATOM 1014 C C . ASP A 1 138 ? -7.207 -26.938 10.25 1 57.78 138 ASP A C 1
ATOM 1016 O O . ASP A 1 138 ? -7.949 -27.078 11.219 1 57.78 138 ASP A O 1
ATOM 1020 N N . GLU A 1 139 ? -7.211 -27.844 9.273 1 51.06 139 GLU A N 1
ATOM 1021 C CA . GLU A 1 139 ? -7.895 -29.125 9.43 1 51.06 139 GLU A CA 1
ATOM 1022 C C . GLU A 1 139 ? -7.262 -29.953 10.531 1 51.06 139 GLU A C 1
ATOM 1024 O O . GLU A 1 139 ? -7.957 -30.688 11.25 1 51.06 139 GLU A O 1
ATOM 1029 N N . GLU A 1 140 ? -5.969 -29.891 10.672 1 48.12 140 GLU A N 1
ATOM 1030 C CA . GLU A 1 140 ? -5.328 -30.656 11.742 1 48.12 140 GLU A CA 1
ATOM 1031 C C . GLU A 1 140 ? -5.648 -30.062 13.109 1 48.12 140 GLU A C 1
ATOM 1033 O O . GLU A 1 140 ? -5.766 -30.797 14.094 1 48.12 140 GLU A O 1
ATOM 1038 N N . ASP A 1 141 ? -5.656 -28.766 13.109 1 46.28 141 ASP A N 1
ATOM 1039 C CA . ASP A 1 141 ? -5.961 -28.172 14.406 1 46.28 141 ASP A CA 1
ATOM 1040 C C . ASP A 1 141 ? -7.414 -28.422 14.797 1 46.28 141 ASP A C 1
ATOM 1042 O O . ASP A 1 141 ? -7.801 -28.203 15.945 1 46.28 141 ASP A O 1
ATOM 1046 N N . GLU A 1 142 ? -8.266 -28.703 13.883 1 43.38 142 GLU A N 1
ATOM 1047 C CA . GLU A 1 142 ? -9.648 -29.031 14.195 1 43.38 142 GLU A CA 1
ATOM 1048 C C . GLU A 1 142 ? -9.82 -30.531 14.469 1 43.38 142 GLU A C 1
ATOM 1050 O O . GLU A 1 142 ? -10.914 -30.984 14.789 1 43.38 142 GLU A O 1
ATOM 1055 N N . LEU A 1 143 ? -8.82 -31.359 14.211 1 36.94 143 LEU A N 1
ATOM 1056 C CA . LEU A 1 143 ? -8.906 -32.719 14.672 1 36.94 143 LEU A CA 1
ATOM 1057 C C . LEU A 1 143 ? -8.297 -32.875 16.062 1 36.94 143 LEU A C 1
ATOM 1059 O O . LEU A 1 143 ? -7.254 -32.281 16.344 1 36.94 143 LEU A O 1
ATOM 1063 N N . MET B 1 1 ? 11.727 -18.547 -12.672 1 91.81 1 MET B N 1
ATOM 1064 C CA . MET B 1 1 ? 11.305 -17.25 -12.125 1 91.81 1 MET B CA 1
ATOM 1065 C C . MET B 1 1 ? 9.867 -17.312 -11.625 1 91.81 1 MET B C 1
ATOM 1067 O O . MET B 1 1 ? 9.078 -18.141 -12.086 1 91.81 1 MET B O 1
ATOM 1071 N N . PHE B 1 2 ? 9.594 -16.672 -10.523 1 97.5 2 PHE B N 1
ATOM 1072 C CA . PHE B 1 2 ? 8.203 -16.625 -10.07 1 97.5 2 PHE B CA 1
ATOM 1073 C C . PHE B 1 2 ? 7.488 -15.398 -10.625 1 97.5 2 PHE B C 1
ATOM 1075 O O . PHE B 1 2 ? 8.109 -14.359 -10.859 1 97.5 2 PHE B O 1
ATOM 1082 N N . GLY B 1 3 ? 6.23 -15.578 -10.961 1 98.19 3 GLY B N 1
ATOM 1083 C CA . GLY B 1 3 ? 5.406 -14.461 -11.391 1 98.19 3 GLY B CA 1
ATOM 1084 C C . GLY B 1 3 ? 4.855 -13.641 -10.234 1 98.19 3 GLY B C 1
ATOM 1085 O O . GLY B 1 3 ? 4.547 -14.188 -9.172 1 98.19 3 GLY B O 1
ATOM 1086 N N . ILE B 1 4 ? 4.766 -12.383 -10.445 1 98.81 4 ILE B N 1
ATOM 1087 C CA . ILE B 1 4 ? 4.113 -11.5 -9.484 1 98.81 4 ILE B CA 1
ATOM 1088 C C . ILE B 1 4 ? 2.805 -10.977 -10.078 1 98.81 4 ILE B C 1
ATOM 1090 O O . ILE B 1 4 ? 2.785 -10.469 -11.203 1 98.81 4 ILE B O 1
ATOM 1094 N N . ILE B 1 5 ? 1.76 -11.125 -9.359 1 98.94 5 ILE B N 1
ATOM 1095 C CA . ILE B 1 5 ? 0.488 -10.555 -9.797 1 98.94 5 ILE B CA 1
ATOM 1096 C C . ILE B 1 5 ? -0.057 -9.625 -8.711 1 98.94 5 ILE B C 1
ATOM 1098 O O . ILE B 1 5 ? -0.335 -10.07 -7.594 1 98.94 5 ILE B O 1
ATOM 1102 N N . VAL B 1 6 ? -0.191 -8.391 -9.039 1 98.94 6 VAL B N 1
ATOM 1103 C CA . VAL B 1 6 ? -0.809 -7.402 -8.164 1 98.94 6 VAL B CA 1
ATOM 1104 C C . VAL B 1 6 ? -2.299 -7.289 -8.477 1 98.94 6 VAL B C 1
ATOM 1106 O O . VAL B 1 6 ? -2.68 -6.887 -9.578 1 98.94 6 VAL B O 1
ATOM 1109 N N . GLY B 1 7 ? -3.133 -7.711 -7.539 1 98.75 7 GLY B N 1
ATOM 1110 C CA . GLY B 1 7 ? -4.578 -7.684 -7.711 1 98.75 7 GLY B CA 1
ATOM 1111 C C . GLY B 1 7 ? -5.277 -6.75 -6.742 1 98.75 7 GLY B C 1
ATOM 1112 O O . GLY B 1 7 ? -5.23 -6.961 -5.527 1 98.75 7 GLY B O 1
ATOM 1113 N N . THR B 1 8 ? -5.945 -5.758 -7.195 1 98.56 8 THR B N 1
ATOM 1114 C CA . THR B 1 8 ? -6.52 -4.754 -6.305 1 98.56 8 THR B CA 1
ATOM 1115 C C . THR B 1 8 ? -7.918 -4.355 -6.77 1 98.56 8 THR B C 1
ATOM 1117 O O . THR B 1 8 ? -8.312 -4.656 -7.898 1 98.56 8 THR B O 1
ATOM 1120 N N . HIS B 1 9 ? -8.672 -3.709 -5.848 1 98.12 9 HIS B N 1
ATOM 1121 C CA . HIS B 1 9 ? -9.852 -2.941 -6.234 1 98.12 9 HIS B CA 1
ATOM 1122 C C . HIS B 1 9 ? -9.477 -1.771 -7.137 1 98.12 9 HIS B C 1
ATOM 1124 O O . HIS B 1 9 ? -8.445 -1.124 -6.922 1 98.12 9 HIS B O 1
ATOM 1130 N N . GLY B 1 10 ? -10.352 -1.498 -8.156 1 96 10 GLY B N 1
ATOM 1131 C CA . GLY B 1 10 ? -10.062 -0.397 -9.062 1 96 10 GLY B CA 1
ATOM 1132 C C . GLY B 1 10 ? -8.781 -0.593 -9.852 1 96 10 GLY B C 1
ATOM 1133 O O . GLY B 1 10 ? -8.273 -1.713 -9.961 1 96 10 GLY B O 1
ATOM 1134 N N . ILE B 1 11 ? -8.242 0.448 -10.445 1 95.44 11 ILE B N 1
ATOM 1135 C CA . ILE B 1 11 ? -7.074 0.32 -11.305 1 95.44 11 ILE B CA 1
ATOM 1136 C C . ILE B 1 11 ? -5.816 0.668 -10.508 1 95.44 11 ILE B C 1
ATOM 1138 O O . ILE B 1 11 ? -4.766 0.955 -11.094 1 95.44 11 ILE B O 1
ATOM 1142 N N . PHE B 1 12 ? -5.93 0.556 -9.148 1 94.81 12 PHE B N 1
ATOM 1143 C CA . PHE B 1 12 ? -4.828 0.85 -8.242 1 94.81 12 PHE B CA 1
ATOM 1144 C C . PHE B 1 12 ? -3.637 -0.058 -8.523 1 94.81 12 PHE B C 1
ATOM 1146 O O . PHE B 1 12 ? -2.486 0.37 -8.414 1 94.81 12 PHE B O 1
ATOM 1153 N N . ALA B 1 13 ? -3.854 -1.307 -8.922 1 98.25 13 ALA B N 1
ATOM 1154 C CA . ALA B 1 13 ? -2.789 -2.264 -9.211 1 98.25 13 ALA B CA 1
ATOM 1155 C C . ALA B 1 13 ? -1.921 -1.782 -10.367 1 98.25 13 ALA B C 1
ATOM 1157 O O . ALA B 1 13 ? -0.691 -1.819 -10.289 1 98.25 13 ALA B O 1
ATOM 1158 N N . GLU B 1 14 ? -2.531 -1.276 -11.422 1 98.25 14 GLU B N 1
ATOM 1159 C CA . GLU B 1 14 ? -1.811 -0.814 -12.602 1 98.25 14 GLU B CA 1
ATOM 1160 C C . GLU B 1 14 ? -0.903 0.366 -12.266 1 98.25 14 GLU B C 1
ATOM 1162 O O . GLU B 1 14 ? 0.26 0.398 -12.68 1 98.25 14 GLU B O 1
ATOM 1167 N N . GLU B 1 15 ? -1.421 1.278 -11.492 1 98 15 GLU B N 1
ATOM 1168 C CA . GLU B 1 15 ? -0.652 2.477 -11.18 1 98 15 GLU B CA 1
ATOM 1169 C C . GLU B 1 15 ? 0.448 2.176 -10.164 1 98 15 GLU B C 1
ATOM 1171 O O . GLU B 1 15 ? 1.518 2.785 -10.195 1 98 15 GLU B O 1
ATOM 1176 N N . LEU B 1 16 ? 0.182 1.243 -9.25 1 98.62 16 LEU B N 1
ATOM 1177 C CA . LEU B 1 16 ? 1.226 0.806 -8.328 1 98.62 16 LEU B CA 1
ATOM 1178 C C . LEU B 1 16 ? 2.406 0.21 -9.086 1 98.62 16 LEU B C 1
ATOM 1180 O O . LEU B 1 16 ? 3.562 0.515 -8.789 1 98.62 16 LEU B O 1
ATOM 1184 N N . VAL B 1 17 ? 2.148 -0.609 -10.102 1 98.69 17 VAL B N 1
ATOM 1185 C CA . VAL B 1 17 ? 3.197 -1.209 -10.914 1 98.69 17 VAL B CA 1
ATOM 1186 C C . VAL B 1 17 ? 3.947 -0.118 -11.68 1 98.69 17 VAL B C 1
ATOM 1188 O O . VAL B 1 17 ? 5.18 -0.138 -11.758 1 98.69 17 VAL B O 1
ATOM 1191 N N . ARG B 1 18 ? 3.201 0.834 -12.164 1 97.75 18 ARG B N 1
ATOM 1192 C CA . ARG B 1 18 ? 3.842 1.936 -12.875 1 97.75 18 ARG B CA 1
ATOM 1193 C C . ARG B 1 18 ? 4.758 2.727 -11.953 1 97.75 18 ARG B C 1
ATOM 1195 O O . ARG B 1 18 ? 5.859 3.121 -12.344 1 97.75 18 ARG B O 1
ATOM 1202 N N . SER B 1 19 ? 4.293 3.027 -10.75 1 97.69 19 SER B N 1
ATOM 1203 C CA . SER B 1 19 ? 5.121 3.727 -9.773 1 97.69 19 SER B CA 1
ATOM 1204 C C . SER B 1 19 ? 6.395 2.941 -9.469 1 97.69 19 SER B C 1
ATOM 1206 O O . SER B 1 19 ? 7.473 3.521 -9.352 1 97.69 19 SER B O 1
ATOM 1208 N N . CYS B 1 20 ? 6.238 1.649 -9.281 1 98.19 20 CYS B N 1
ATOM 1209 C CA . CYS B 1 20 ? 7.395 0.791 -9.062 1 98.19 20 CYS B CA 1
ATOM 1210 C C . CYS B 1 20 ? 8.391 0.902 -10.211 1 98.19 20 CYS B C 1
ATOM 1212 O O . CYS B 1 20 ? 9.594 0.979 -9.992 1 98.19 20 CYS B O 1
ATOM 1214 N N . GLU B 1 21 ? 7.887 0.973 -11.438 1 97.62 21 GLU B N 1
ATOM 1215 C CA . GLU B 1 21 ? 8.742 1.04 -12.617 1 97.62 21 GLU B CA 1
ATOM 1216 C C . GLU B 1 21 ? 9.445 2.389 -12.711 1 97.62 21 GLU B C 1
ATOM 1218 O O . GLU B 1 21 ? 10.57 2.471 -13.219 1 97.62 21 GLU B O 1
ATOM 1223 N N . MET B 1 22 ? 8.828 3.428 -12.211 1 95.12 22 MET B N 1
ATOM 1224 C CA . MET B 1 22 ? 9.469 4.738 -12.156 1 95.12 22 MET B CA 1
ATOM 1225 C C . MET B 1 22 ? 10.719 4.695 -11.289 1 95.12 22 MET B C 1
ATOM 1227 O O . MET B 1 22 ? 11.68 5.426 -11.539 1 95.12 22 MET B O 1
ATOM 1231 N N . ILE B 1 23 ? 10.648 3.807 -10.352 1 95.31 23 ILE B N 1
ATOM 1232 C CA . ILE B 1 23 ? 11.719 3.752 -9.367 1 95.31 23 ILE B CA 1
ATOM 1233 C C . ILE B 1 23 ? 12.742 2.688 -9.773 1 95.31 23 ILE B C 1
ATOM 1235 O O . ILE B 1 23 ? 13.945 2.918 -9.703 1 95.31 23 ILE B O 1
ATOM 1239 N N . CYS B 1 24 ? 12.281 1.526 -10.234 1 95.69 24 CYS B N 1
ATOM 1240 C CA . CYS B 1 24 ? 13.133 0.356 -10.406 1 95.69 24 CYS B CA 1
ATOM 1241 C C . CYS B 1 24 ? 13.359 0.062 -11.891 1 95.69 24 CYS B C 1
ATOM 1243 O O . CYS B 1 24 ? 14.125 -0.84 -12.234 1 95.69 24 CYS B O 1
ATOM 1245 N N . GLY B 1 25 ? 12.711 0.77 -12.773 1 96.12 25 GLY B N 1
ATOM 1246 C CA . GLY B 1 25 ? 12.75 0.426 -14.18 1 96.12 25 GLY B CA 1
ATOM 1247 C C . GLY B 1 25 ? 11.688 -0.578 -14.586 1 96.12 25 GLY B C 1
ATOM 1248 O O . GLY B 1 25 ? 10.938 -1.065 -13.734 1 96.12 25 GLY B O 1
ATOM 1249 N N . GLU B 1 26 ? 11.711 -0.929 -15.844 1 96.19 26 GLU B N 1
ATOM 1250 C CA . GLU B 1 26 ? 10.68 -1.808 -16.391 1 96.19 26 GLU B CA 1
ATOM 1251 C C . GLU B 1 26 ? 10.672 -3.156 -15.672 1 96.19 26 GLU B C 1
ATOM 1253 O O . GLU B 1 26 ? 11.734 -3.729 -15.406 1 96.19 26 GLU B O 1
ATOM 1258 N N . GLN B 1 27 ? 9.492 -3.625 -15.383 1 94.38 27 GLN B N 1
ATOM 1259 C CA . GLN B 1 27 ? 9.289 -4.934 -14.773 1 94.38 27 GLN B CA 1
ATOM 1260 C C . GLN B 1 27 ? 8.68 -5.918 -15.766 1 94.38 27 GLN B C 1
ATOM 1262 O O . GLN B 1 27 ? 7.566 -5.703 -16.25 1 94.38 27 GLN B O 1
ATOM 1267 N N . LYS B 1 28 ? 9.32 -7.047 -15.984 1 91.06 28 LYS B N 1
ATOM 1268 C CA . LYS B 1 28 ? 8.906 -7.906 -17.094 1 91.06 28 LYS B CA 1
ATOM 1269 C C . LYS B 1 28 ? 8.023 -9.047 -16.594 1 91.06 28 LYS B C 1
ATOM 1271 O O . LYS B 1 28 ? 7.184 -9.562 -17.344 1 91.06 28 LYS B O 1
ATOM 1276 N N . ASN B 1 29 ? 8.148 -9.547 -15.492 1 97.81 29 ASN B N 1
ATOM 1277 C CA . ASN B 1 29 ? 7.402 -10.703 -15.008 1 97.81 29 ASN B CA 1
ATOM 1278 C C . ASN B 1 29 ? 6.453 -10.32 -13.875 1 97.81 29 ASN B C 1
ATOM 1280 O O . ASN B 1 29 ? 6.379 -11.016 -12.859 1 97.81 29 ASN B O 1
ATOM 1284 N N . VAL B 1 30 ? 5.793 -9.125 -14.047 1 98.62 30 VAL B N 1
ATOM 1285 C CA . VAL B 1 30 ? 4.793 -8.586 -13.133 1 98.62 30 VAL B CA 1
ATOM 1286 C C . VAL B 1 30 ? 3.52 -8.242 -13.898 1 98.62 30 VAL B C 1
ATOM 1288 O O . VAL B 1 30 ? 3.582 -7.645 -14.977 1 98.62 30 VAL B O 1
ATOM 1291 N N . ALA B 1 31 ? 2.398 -8.648 -13.375 1 98.75 31 ALA B N 1
ATOM 1292 C CA . ALA B 1 31 ? 1.113 -8.297 -13.969 1 98.75 31 ALA B CA 1
ATOM 1293 C C . ALA B 1 31 ? 0.209 -7.598 -12.961 1 98.75 31 ALA B C 1
ATOM 1295 O O . ALA B 1 31 ? 0.289 -7.859 -11.758 1 98.75 31 ALA B O 1
ATOM 1296 N N . ALA B 1 32 ? -0.611 -6.676 -13.445 1 98.81 32 ALA B N 1
ATOM 1297 C CA . ALA B 1 32 ? -1.648 -6.016 -12.656 1 98.81 32 ALA B CA 1
ATOM 1298 C C . ALA B 1 32 ? -3.035 -6.531 -13.031 1 98.81 32 ALA B C 1
ATOM 1300 O O . ALA B 1 32 ? -3.355 -6.656 -14.219 1 98.81 32 ALA B O 1
ATOM 1301 N N . VAL B 1 33 ? -3.781 -6.883 -12.047 1 98.81 33 VAL B N 1
ATOM 1302 C CA . VAL B 1 33 ? -5.164 -7.309 -12.234 1 98.81 33 VAL B CA 1
ATOM 1303 C C . VAL B 1 33 ? -6.094 -6.41 -11.43 1 98.81 33 VAL B C 1
ATOM 1305 O O . VAL B 1 33 ? -5.875 -6.188 -10.234 1 98.81 33 VAL B O 1
ATOM 1308 N N . THR B 1 34 ? -7.125 -5.883 -12.055 1 98.12 34 THR B N 1
ATOM 1309 C CA . THR B 1 34 ? -7.977 -4.887 -11.414 1 98.12 34 THR B CA 1
ATOM 1310 C C . THR B 1 34 ? -9.414 -5.395 -11.312 1 98.12 34 THR B C 1
ATOM 1312 O O . THR B 1 34 ? -9.859 -6.191 -12.141 1 98.12 34 THR B O 1
ATOM 1315 N N . LEU B 1 35 ? -10.07 -5.059 -10.281 1 98.06 35 LEU B N 1
ATOM 1316 C CA . LEU B 1 35 ? -11.508 -5.23 -10.102 1 98.06 35 LEU B CA 1
ATOM 1317 C C . LEU B 1 35 ? -12.234 -3.9 -10.258 1 98.06 35 LEU B C 1
ATOM 1319 O O . LEU B 1 35 ? -12.094 -3.006 -9.422 1 98.06 35 LEU B O 1
ATOM 1323 N N . VAL B 1 36 ? -12.969 -3.744 -11.289 1 96 36 VAL B N 1
ATOM 1324 C CA . VAL B 1 36 ? -13.703 -2.508 -11.531 1 96 36 VAL B CA 1
ATOM 1325 C C . VAL B 1 36 ? -15.18 -2.707 -11.188 1 96 36 VAL B C 1
ATOM 1327 O O . VAL B 1 36 ? -15.641 -3.842 -11.023 1 96 36 VAL B O 1
ATOM 1330 N N . PRO B 1 37 ? -15.914 -1.564 -10.938 1 93.75 37 PRO B N 1
ATOM 1331 C CA . PRO B 1 37 ? -17.328 -1.699 -10.602 1 93.75 37 PRO B CA 1
ATOM 1332 C C . PRO B 1 37 ? -18.094 -2.582 -11.594 1 93.75 37 PRO B C 1
ATOM 1334 O O . PRO B 1 37 ? -17.906 -2.463 -12.805 1 93.75 37 PRO B O 1
ATOM 1337 N N . GLY B 1 38 ? -18.875 -3.5 -11.117 1 95.06 38 GLY B N 1
ATOM 1338 C CA . GLY B 1 38 ? -19.641 -4.406 -11.953 1 95.06 38 GLY B CA 1
ATOM 1339 C C . GLY B 1 38 ? -19.031 -5.793 -12.055 1 95.06 38 GLY B C 1
ATOM 1340 O O . GLY B 1 38 ? -19.688 -6.73 -12.516 1 95.06 38 GLY B O 1
ATOM 1341 N N . GLU B 1 39 ? -17.828 -5.934 -11.625 1 96.12 39 GLU B N 1
ATOM 1342 C CA . GLU B 1 39 ? -17.125 -7.219 -11.633 1 96.12 39 GLU B CA 1
ATOM 1343 C C . GLU B 1 39 ? -17.172 -7.879 -10.258 1 96.12 39 GLU B C 1
ATOM 1345 O O . GLU B 1 39 ? -17.359 -7.203 -9.242 1 96.12 39 GLU B O 1
ATOM 1350 N N . GLY B 1 40 ? -17.062 -9.227 -10.266 1 94.62 40 GLY B N 1
ATOM 1351 C CA . GLY B 1 40 ? -16.953 -10 -9.031 1 94.62 40 GLY B CA 1
ATOM 1352 C C . GLY B 1 40 ? -15.758 -10.945 -9.031 1 94.62 40 GLY B C 1
ATOM 1353 O O . GLY B 1 40 ? -14.883 -10.852 -9.891 1 94.62 40 GLY B O 1
ATOM 1354 N N . PRO B 1 41 ? -15.68 -11.773 -8.031 1 95.38 41 PRO B N 1
ATOM 1355 C CA . PRO B 1 41 ? -14.539 -12.688 -7.891 1 95.38 41 PRO B CA 1
ATOM 1356 C C . PRO B 1 41 ? -14.344 -13.578 -9.117 1 95.38 41 PRO B C 1
ATOM 1358 O O . PRO B 1 41 ? -13.203 -13.891 -9.484 1 95.38 41 PRO B O 1
ATOM 1361 N N . ASP B 1 42 ? -15.414 -13.977 -9.773 1 97.75 42 ASP B N 1
ATOM 1362 C CA . ASP B 1 42 ? -15.312 -14.836 -10.953 1 97.75 42 ASP B CA 1
ATOM 1363 C C . ASP B 1 42 ? -14.578 -14.125 -12.086 1 97.75 42 ASP B C 1
ATOM 1365 O O . ASP B 1 42 ? -13.766 -14.727 -12.789 1 97.75 42 ASP B O 1
ATOM 1369 N N . ASP B 1 43 ? -14.953 -12.898 -12.211 1 98.38 43 ASP B N 1
ATOM 1370 C CA . ASP B 1 43 ? -14.281 -12.102 -13.234 1 98.38 43 ASP B CA 1
ATOM 1371 C C . ASP B 1 43 ? -12.789 -11.969 -12.938 1 98.38 43 ASP B C 1
ATOM 1373 O O . ASP B 1 43 ? -11.961 -12.055 -13.844 1 98.38 43 ASP B O 1
ATOM 1377 N N . VAL B 1 44 ? -12.484 -11.805 -11.695 1 98.38 44 VAL B N 1
ATOM 1378 C CA . VAL B 1 44 ? -11.102 -11.594 -11.281 1 98.38 44 VAL B CA 1
ATOM 1379 C C . VAL B 1 44 ? -10.312 -12.883 -11.445 1 98.38 44 VAL B C 1
ATOM 1381 O O . VAL B 1 44 ? -9.141 -12.859 -11.836 1 98.38 44 VAL B O 1
ATOM 1384 N N . VAL B 1 45 ? -10.938 -14.039 -11.172 1 98.62 45 VAL B N 1
ATOM 1385 C CA . VAL B 1 45 ? -10.281 -15.32 -11.383 1 98.62 45 VAL B CA 1
ATOM 1386 C C . VAL B 1 45 ? -9.859 -15.461 -12.844 1 98.62 45 VAL B C 1
ATOM 1388 O O . VAL B 1 45 ? -8.727 -15.844 -13.141 1 98.62 45 VAL B O 1
ATOM 1391 N N . ALA B 1 46 ? -10.781 -15.141 -13.719 1 98.62 46 ALA B N 1
ATOM 1392 C CA . ALA B 1 46 ? -10.492 -15.227 -15.148 1 98.62 46 ALA B CA 1
ATOM 1393 C C . ALA B 1 46 ? -9.328 -14.328 -15.523 1 98.62 46 ALA B C 1
ATOM 1395 O O . ALA B 1 46 ? -8.477 -14.711 -16.328 1 98.62 46 ALA B O 1
ATOM 1396 N N . LYS B 1 47 ? -9.289 -13.18 -14.969 1 98.62 47 LYS B N 1
ATOM 1397 C CA . LYS B 1 47 ? -8.203 -12.242 -15.234 1 98.62 47 LYS B CA 1
ATOM 1398 C C . LYS B 1 47 ? -6.875 -12.758 -14.688 1 98.62 47 LYS B C 1
ATOM 1400 O O . LYS B 1 47 ? -5.828 -12.602 -15.32 1 98.62 47 LYS B O 1
ATOM 1405 N N . TYR B 1 48 ? -6.902 -13.336 -13.453 1 98.75 48 TYR B N 1
ATOM 1406 C CA . TYR B 1 48 ? -5.703 -13.938 -12.891 1 98.75 48 TYR B CA 1
ATOM 1407 C C . TYR B 1 48 ? -5.172 -15.039 -13.789 1 98.75 48 TYR B C 1
ATOM 1409 O O . TYR B 1 48 ? -3.971 -15.102 -14.07 1 98.75 48 TYR B O 1
ATOM 1417 N N . GLU B 1 49 ? -6.055 -15.891 -14.25 1 98.5 49 GLU B N 1
ATOM 1418 C CA . GLU B 1 49 ? -5.652 -16.984 -15.125 1 98.5 49 GLU B CA 1
ATOM 1419 C C . GLU B 1 49 ? -5.035 -16.469 -16.422 1 98.5 49 GLU B C 1
ATOM 1421 O O . GLU B 1 49 ? -4.035 -17 -16.906 1 98.5 49 GLU B O 1
ATOM 1426 N N . GLU B 1 50 ? -5.66 -15.477 -16.953 1 98.75 50 GLU B N 1
ATOM 1427 C CA . GLU B 1 50 ? -5.113 -14.867 -18.156 1 98.75 50 GLU B CA 1
ATOM 1428 C C . GLU B 1 50 ? -3.729 -14.281 -17.906 1 98.75 50 GLU B C 1
ATOM 1430 O O . GLU B 1 50 ? -2.822 -14.43 -18.734 1 98.75 50 GLU B O 1
ATOM 1435 N N . ALA B 1 51 ? -3.559 -13.602 -16.797 1 98.62 51 ALA B N 1
ATOM 1436 C CA . ALA B 1 51 ? -2.271 -13.016 -16.438 1 98.62 51 ALA B CA 1
ATOM 1437 C C . ALA B 1 51 ? -1.201 -14.094 -16.281 1 98.62 51 ALA B C 1
ATOM 1439 O O . ALA B 1 51 ? -0.065 -13.914 -16.734 1 98.62 51 ALA B O 1
ATOM 1440 N N . ILE B 1 52 ? -1.539 -15.156 -15.688 1 98.31 52 ILE B N 1
ATOM 1441 C CA . ILE B 1 52 ? -0.619 -16.266 -15.438 1 98.31 52 ILE B CA 1
ATOM 1442 C C . ILE B 1 52 ? -0.091 -16.812 -16.766 1 98.31 52 ILE B C 1
ATOM 1444 O O . ILE B 1 52 ? 1.094 -17.141 -16.875 1 98.31 52 ILE B O 1
ATOM 1448 N N . LYS B 1 53 ? -0.937 -16.875 -17.75 1 98 53 LYS B N 1
ATOM 1449 C CA . LYS B 1 53 ? -0.55 -17.391 -19.062 1 98 53 LYS B CA 1
ATOM 1450 C C . LYS B 1 53 ? 0.563 -16.547 -19.672 1 98 53 LYS B C 1
ATOM 1452 O O . LYS B 1 53 ? 1.382 -17.062 -20.453 1 98 53 LYS B O 1
ATOM 1457 N N . GLY B 1 54 ? 0.606 -15.289 -19.328 1 97.38 54 GLY B N 1
ATOM 1458 C CA . GLY B 1 54 ? 1.563 -14.375 -19.938 1 97.38 54 GLY B CA 1
ATOM 1459 C C . GLY B 1 54 ? 2.832 -14.219 -19.125 1 97.38 54 GLY B C 1
ATOM 1460 O O . GLY B 1 54 ? 3.752 -13.5 -19.531 1 97.38 54 GLY B O 1
ATOM 1461 N N . LEU B 1 55 ? 2.973 -14.898 -18.031 1 98.06 55 LEU B N 1
ATOM 1462 C CA . LEU B 1 55 ? 4.109 -14.766 -17.125 1 98.06 55 LEU B CA 1
ATOM 1463 C C . LEU B 1 55 ? 4.941 -16.047 -17.109 1 98.06 55 LEU B C 1
ATOM 1465 O O . LEU B 1 55 ? 4.453 -17.109 -17.469 1 98.06 55 LEU B O 1
ATOM 1469 N N . ASP B 1 56 ? 6.23 -15.891 -16.812 1 97.12 56 ASP B N 1
ATOM 1470 C CA . ASP B 1 56 ? 7.043 -17.047 -16.438 1 97.12 56 ASP B CA 1
ATOM 1471 C C . ASP B 1 56 ? 6.77 -17.453 -14.992 1 97.12 56 ASP B C 1
ATOM 1473 O O . ASP B 1 56 ? 7.188 -16.766 -14.055 1 97.12 56 ASP B O 1
ATOM 1477 N N . CYS B 1 57 ? 6.102 -18.547 -14.773 1 96.56 57 CYS B N 1
ATOM 1478 C CA . CYS B 1 57 ? 5.656 -18.984 -13.453 1 96.56 57 CYS B CA 1
ATOM 1479 C C . CYS B 1 57 ? 6.297 -20.312 -13.07 1 96.56 57 CYS B C 1
ATOM 1481 O O . CYS B 1 57 ? 5.711 -21.094 -12.32 1 96.56 57 CYS B O 1
ATOM 1483 N N . LYS B 1 58 ? 7.43 -20.531 -13.664 1 95.19 58 LYS B N 1
ATOM 1484 C CA . LYS B 1 58 ? 8.109 -21.797 -13.422 1 95.19 58 LYS B CA 1
ATOM 1485 C C . LYS B 1 58 ? 8.32 -22.031 -11.93 1 95.19 58 LYS B C 1
ATOM 1487 O O . LYS B 1 58 ? 8.234 -23.172 -11.453 1 95.19 58 LYS B O 1
ATOM 1492 N N . ASP B 1 59 ? 8.641 -20.984 -11.164 1 96.12 59 ASP B N 1
ATOM 1493 C CA . ASP B 1 59 ? 8.914 -21.109 -9.734 1 96.12 59 ASP B CA 1
ATOM 1494 C C . ASP B 1 59 ? 7.715 -20.672 -8.898 1 96.12 59 ASP B C 1
ATOM 1496 O O . ASP B 1 59 ? 7.844 -20.422 -7.703 1 96.12 59 ASP B O 1
ATOM 1500 N N . GLY B 1 60 ? 6.531 -20.516 -9.508 1 97.69 60 GLY B N 1
ATOM 1501 C CA . GLY B 1 60 ? 5.301 -20.219 -8.789 1 97.69 60 GLY B CA 1
ATOM 1502 C C . GLY B 1 60 ? 4.797 -18.797 -9.031 1 97.69 60 GLY B C 1
ATOM 1503 O O . GLY B 1 60 ? 5.281 -18.109 -9.93 1 97.69 60 GLY B O 1
ATOM 1504 N N . VAL B 1 61 ? 3.727 -18.484 -8.336 1 98.69 61 VAL B N 1
ATOM 1505 C CA . VAL B 1 61 ? 3.107 -17.172 -8.453 1 98.69 61 VAL B CA 1
ATOM 1506 C C . VAL B 1 61 ? 2.869 -16.578 -7.066 1 98.69 61 VAL B C 1
ATOM 1508 O O . VAL B 1 61 ? 2.359 -17.266 -6.176 1 98.69 61 VAL B O 1
ATOM 1511 N N . LEU B 1 62 ? 3.281 -15.414 -6.887 1 98.88 62 LEU B N 1
ATOM 1512 C CA . LEU B 1 62 ? 2.955 -14.648 -5.691 1 98.88 62 LEU B CA 1
ATOM 1513 C C . LEU B 1 62 ? 1.893 -13.594 -5.988 1 98.88 62 LEU B C 1
ATOM 1515 O O . LEU B 1 62 ? 2.125 -12.68 -6.781 1 98.88 62 LEU B O 1
ATOM 1519 N N . PHE B 1 63 ? 0.754 -13.766 -5.391 1 98.94 63 PHE B N 1
ATOM 1520 C CA . PHE B 1 63 ? -0.307 -12.766 -5.469 1 98.94 63 PHE B CA 1
ATOM 1521 C C . PHE B 1 63 ? -0.142 -11.719 -4.383 1 98.94 63 PHE B C 1
ATOM 1523 O O . PHE B 1 63 ? -0.069 -12.047 -3.195 1 98.94 63 PHE B O 1
ATOM 1530 N N . LEU B 1 64 ? -0.045 -10.492 -4.777 1 98.94 64 LEU B N 1
ATOM 1531 C CA . LEU B 1 64 ? -0.064 -9.344 -3.877 1 98.94 64 LEU B CA 1
ATOM 1532 C C . LEU B 1 64 ? -1.395 -8.602 -3.967 1 98.94 64 LEU B C 1
ATOM 1534 O O . LEU B 1 64 ? -1.675 -7.938 -4.969 1 98.94 64 LEU B O 1
ATOM 1538 N N . ASN B 1 65 ? -2.207 -8.711 -2.941 1 98.88 65 ASN B N 1
ATOM 1539 C CA . ASN B 1 65 ? -3.543 -8.125 -2.975 1 98.88 65 ASN B CA 1
ATOM 1540 C C . ASN B 1 65 ? -3.648 -6.918 -2.049 1 98.88 65 ASN B C 1
ATOM 1542 O O . ASN B 1 65 ? -2.871 -6.789 -1.101 1 98.88 65 ASN B O 1
ATOM 1546 N N . ASP B 1 66 ? -4.637 -6.121 -2.32 1 98.75 66 ASP B N 1
ATOM 1547 C CA . ASP B 1 66 ? -4.742 -4.863 -1.588 1 98.75 66 ASP B CA 1
ATOM 1548 C C . ASP B 1 66 ? -5.41 -5.07 -0.231 1 98.75 66 ASP B C 1
ATOM 1550 O O . ASP B 1 66 ? -5.047 -4.418 0.751 1 98.75 66 ASP B O 1
ATOM 1554 N N . LEU B 1 67 ? -6.367 -5.895 -0.194 1 98.69 67 LEU B N 1
ATOM 1555 C CA . LEU B 1 67 ? -7.191 -5.984 1.006 1 98.69 67 LEU B CA 1
ATOM 1556 C C . LEU B 1 67 ? -7.523 -7.438 1.33 1 98.69 67 LEU B C 1
ATOM 1558 O O . LEU B 1 67 ? -8 -8.172 0.466 1 98.69 67 LEU B O 1
ATOM 1562 N N . PHE B 1 68 ? -7.293 -7.855 2.521 1 98.44 68 PHE B N 1
ATOM 1563 C CA . PHE B 1 68 ? -7.723 -9.164 2.99 1 98.44 68 PHE B CA 1
ATOM 1564 C C . PHE B 1 68 ? -9.242 -9.281 2.973 1 98.44 68 PHE B C 1
ATOM 1566 O O . PHE B 1 68 ? -9.945 -8.375 3.434 1 98.44 68 PHE B O 1
ATOM 1573 N N . GLY B 1 69 ? -9.703 -10.336 2.395 1 97.62 69 GLY B N 1
ATOM 1574 C CA . GLY B 1 69 ? -11.133 -10.578 2.406 1 97.62 69 GLY B CA 1
ATOM 1575 C C . GLY B 1 69 ? -11.852 -9.977 1.217 1 97.62 69 GLY B C 1
ATOM 1576 O O . GLY B 1 69 ? -13.047 -10.219 1.016 1 97.62 69 GLY B O 1
ATOM 1577 N N . GLY B 1 70 ? -11.211 -9.133 0.425 1 97.12 70 GLY B N 1
ATOM 1578 C CA . GLY B 1 70 ? -11.828 -8.547 -0.758 1 97.12 70 GLY B CA 1
ATOM 1579 C C . GLY B 1 70 ? -11.938 -9.523 -1.916 1 97.12 70 GLY B C 1
ATOM 1580 O O . GLY B 1 70 ? -11.359 -10.609 -1.873 1 97.12 70 GLY B O 1
ATOM 1581 N N . SER B 1 71 ? -12.562 -9.086 -2.963 1 97.56 71 SER B N 1
ATOM 1582 C CA . SER B 1 71 ? -12.781 -9.938 -4.125 1 97.56 71 SER B CA 1
ATOM 1583 C C . SER B 1 71 ? -11.461 -10.352 -4.77 1 97.56 71 SER B C 1
ATOM 1585 O O . SER B 1 71 ? -11.273 -11.523 -5.109 1 97.56 71 SER B O 1
ATOM 1587 N N . PRO B 1 72 ? -10.547 -9.445 -4.961 1 98.56 72 PRO B N 1
ATOM 1588 C CA . PRO B 1 72 ? -9.266 -9.867 -5.527 1 98.56 72 PRO B CA 1
ATOM 1589 C C . PRO B 1 72 ? -8.57 -10.93 -4.684 1 98.56 72 PRO B C 1
ATOM 1591 O O . PRO B 1 72 ? -8.023 -11.898 -5.223 1 98.56 72 PRO B O 1
ATOM 1594 N N . TYR B 1 73 ? -8.609 -10.781 -3.402 1 98.69 73 TYR B N 1
ATOM 1595 C CA . TYR B 1 73 ? -8.039 -11.766 -2.486 1 98.69 73 TYR B CA 1
ATOM 1596 C C . TYR B 1 73 ? -8.773 -13.094 -2.59 1 98.69 73 TYR B C 1
ATOM 1598 O O . TYR B 1 73 ? -8.148 -14.148 -2.715 1 98.69 73 TYR B O 1
ATOM 1606 N N . ASN B 1 74 ? -10.062 -13.047 -2.561 1 98.31 74 ASN B N 1
ATOM 1607 C CA . ASN B 1 74 ? -10.859 -14.266 -2.629 1 98.31 74 ASN B CA 1
ATOM 1608 C C . ASN B 1 74 ? -10.641 -15 -3.945 1 98.31 74 ASN B C 1
ATOM 1610 O O . ASN B 1 74 ? -10.609 -16.234 -3.971 1 98.31 74 ASN B O 1
ATOM 1614 N N . ALA B 1 75 ? -10.586 -14.258 -5.008 1 98.69 75 ALA B N 1
ATOM 1615 C CA . ALA B 1 75 ? -10.297 -14.859 -6.309 1 98.69 75 ALA B CA 1
ATOM 1616 C C . ALA B 1 75 ? -8.938 -15.555 -6.297 1 98.69 75 ALA B C 1
ATOM 1618 O O . ALA B 1 75 ? -8.805 -16.672 -6.816 1 98.69 75 ALA B O 1
ATOM 1619 N N . ALA B 1 76 ? -7.914 -14.93 -5.727 1 98.69 76 ALA B N 1
ATOM 1620 C CA . ALA B 1 76 ? -6.586 -15.531 -5.637 1 98.69 76 ALA B CA 1
ATOM 1621 C C . ALA B 1 76 ? -6.617 -16.797 -4.797 1 98.69 76 ALA B C 1
ATOM 1623 O O . ALA B 1 76 ? -5.949 -17.781 -5.129 1 98.69 76 ALA B O 1
ATOM 1624 N N . CYS B 1 77 ? -7.375 -16.781 -3.701 1 98.38 77 CYS B N 1
ATOM 1625 C CA . CYS B 1 77 ? -7.504 -17.953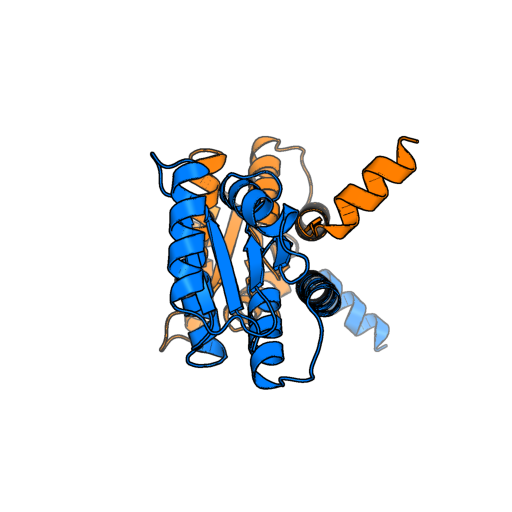 -2.834 1 98.38 77 CYS B CA 1
ATOM 1626 C C . CYS B 1 77 ? -7.938 -19.172 -3.629 1 98.38 77 CYS B C 1
ATOM 1628 O O . CYS B 1 77 ? -7.457 -20.281 -3.383 1 98.38 77 CYS B O 1
ATOM 1630 N N . ARG B 1 78 ? -8.781 -18.969 -4.559 1 97.75 78 ARG B N 1
ATOM 1631 C CA . ARG B 1 78 ? -9.305 -20.062 -5.359 1 97.75 78 ARG B CA 1
ATOM 1632 C C . ARG B 1 78 ? -8.203 -20.719 -6.188 1 97.75 78 ARG B C 1
ATOM 1634 O O . ARG B 1 78 ? -8.258 -21.922 -6.473 1 97.75 78 ARG B O 1
ATOM 1641 N N . LEU B 1 79 ? -7.273 -19.922 -6.559 1 98.06 79 LEU B N 1
ATOM 1642 C CA . LEU B 1 79 ? -6.168 -20.438 -7.359 1 98.06 79 LEU B CA 1
ATOM 1643 C C . LEU B 1 79 ? -5.082 -21.047 -6.469 1 98.06 79 LEU B C 1
ATOM 1645 O O . LEU B 1 79 ? -4.441 -22.031 -6.84 1 98.06 79 LEU B O 1
ATOM 1649 N N . VAL B 1 80 ? -4.902 -20.516 -5.281 1 98.12 80 VAL B N 1
ATOM 1650 C CA . VAL B 1 80 ? -3.805 -20.875 -4.391 1 98.12 80 VAL B CA 1
ATOM 1651 C C . VAL B 1 80 ? -4.137 -22.172 -3.645 1 98.12 80 VAL B C 1
ATOM 1653 O O . VAL B 1 80 ? -3.252 -22.984 -3.373 1 98.12 80 VAL B O 1
ATOM 1656 N N . ILE B 1 81 ? -5.371 -22.391 -3.299 1 95.75 81 ILE B N 1
ATOM 1657 C CA . ILE B 1 81 ? -5.797 -23.5 -2.459 1 95.75 81 ILE B CA 1
ATOM 1658 C C . ILE B 1 81 ? -5.379 -24.828 -3.1 1 95.75 81 ILE B C 1
ATOM 1660 O O . ILE B 1 81 ? -5.098 -25.797 -2.398 1 95.75 81 ILE B O 1
ATOM 1664 N N . SER B 1 82 ? -5.191 -24.859 -4.418 1 91.75 82 SER B N 1
ATOM 1665 C CA . SER B 1 82 ? -4.906 -26.125 -5.09 1 91.75 82 SER B CA 1
ATOM 1666 C C . SER B 1 82 ? -3.5 -26.125 -5.68 1 91.75 82 SER B C 1
ATOM 1668 O O . SER B 1 82 ? -3.182 -26.953 -6.531 1 91.75 82 SER B O 1
ATOM 1670 N N . ASN B 1 83 ? -2.732 -25.172 -5.309 1 96.25 83 ASN B N 1
ATOM 1671 C CA . ASN B 1 83 ? -1.393 -25.062 -5.875 1 96.25 83 ASN B CA 1
ATOM 1672 C C . ASN B 1 83 ? -0.373 -24.641 -4.82 1 96.25 83 ASN B C 1
ATOM 1674 O O . ASN B 1 83 ? -0.315 -23.469 -4.441 1 96.25 83 ASN B O 1
ATOM 1678 N N . GLU B 1 84 ? 0.527 -25.516 -4.504 1 95.5 84 GLU B N 1
ATOM 1679 C CA . GLU B 1 84 ? 1.485 -25.281 -3.428 1 95.5 84 GLU B CA 1
ATOM 1680 C C . GLU B 1 84 ? 2.572 -24.297 -3.855 1 95.5 84 GLU B C 1
ATOM 1682 O O . GLU B 1 84 ? 3.32 -23.781 -3.02 1 95.5 84 GLU B O 1
ATOM 1687 N N . ASN B 1 85 ? 2.674 -24.016 -5.117 1 97.69 85 ASN B N 1
ATOM 1688 C CA . ASN B 1 85 ? 3.684 -23.094 -5.605 1 97.69 85 ASN B CA 1
ATOM 1689 C C . ASN B 1 85 ? 3.129 -21.672 -5.719 1 97.69 85 ASN B C 1
ATOM 1691 O O . ASN B 1 85 ? 3.809 -20.766 -6.219 1 97.69 85 ASN B O 1
ATOM 1695 N N . TYR B 1 86 ? 1.893 -21.5 -5.289 1 98.69 86 TYR B N 1
ATOM 1696 C CA . TYR B 1 86 ? 1.265 -20.188 -5.262 1 98.69 86 TYR B CA 1
ATOM 1697 C C . TYR B 1 86 ? 1.134 -19.672 -3.83 1 98.69 86 TYR B C 1
ATOM 1699 O O . TYR B 1 86 ? 1.02 -20.469 -2.891 1 98.69 86 TYR B O 1
ATOM 1707 N N . GLY B 1 87 ? 1.221 -18.406 -3.637 1 98.75 87 GLY B N 1
ATOM 1708 C CA . GLY B 1 87 ? 1.038 -17.766 -2.342 1 98.75 87 GLY B CA 1
ATOM 1709 C C . GLY B 1 87 ? 0.403 -16.391 -2.436 1 98.75 87 GLY B C 1
ATOM 1710 O O . GLY B 1 87 ? 0.442 -15.758 -3.49 1 98.75 87 GLY B O 1
ATOM 1711 N N . ILE B 1 88 ? -0.212 -16.016 -1.368 1 98.94 88 ILE B N 1
ATOM 1712 C CA . ILE B 1 88 ? -0.875 -14.727 -1.308 1 98.94 88 ILE B CA 1
ATOM 1713 C C . ILE B 1 88 ? -0.3 -13.906 -0.154 1 98.94 88 ILE B C 1
ATOM 1715 O O . ILE B 1 88 ? -0.082 -14.43 0.94 1 98.94 88 ILE B O 1
ATOM 1719 N N . VAL B 1 89 ? -0.028 -12.656 -0.422 1 98.94 89 VAL B N 1
ATOM 1720 C CA . VAL B 1 89 ? 0.191 -11.648 0.614 1 98.94 89 VAL B CA 1
ATOM 1721 C C . VAL B 1 89 ? -0.738 -10.461 0.386 1 98.94 89 VAL B C 1
ATOM 1723 O O . VAL B 1 89 ? -0.855 -9.961 -0.736 1 98.94 89 VAL B O 1
ATOM 1726 N N . THR B 1 90 ? -1.461 -10.016 1.437 1 98.94 90 THR B N 1
ATOM 1727 C CA . THR B 1 90 ? -2.348 -8.867 1.315 1 98.94 90 THR B CA 1
ATOM 1728 C C . THR B 1 90 ? -1.675 -7.605 1.855 1 98.94 90 THR B C 1
ATOM 1730 O O . THR B 1 90 ? -0.577 -7.676 2.412 1 98.94 90 THR B O 1
ATOM 1733 N N . GLY B 1 91 ? -2.342 -6.453 1.638 1 98.81 91 GLY B N 1
ATOM 1734 C CA . GLY B 1 91 ? -1.789 -5.184 2.09 1 98.81 91 GLY B CA 1
ATOM 1735 C C . GLY B 1 91 ? -0.68 -4.664 1.196 1 98.81 91 GLY B C 1
ATOM 1736 O O . GLY B 1 91 ? 0.254 -4.016 1.671 1 98.81 91 GLY B O 1
ATOM 1737 N N . VAL B 1 92 ? -0.766 -4.953 -0.047 1 98.94 92 VAL B N 1
ATOM 1738 C CA . VAL B 1 92 ? 0.31 -4.609 -0.97 1 98.94 92 VAL B CA 1
ATOM 1739 C C . VAL B 1 92 ? 0.613 -3.115 -0.877 1 98.94 92 VAL B C 1
ATOM 1741 O O . VAL B 1 92 ? -0.3 -2.299 -0.744 1 98.94 92 VAL B O 1
ATOM 1744 N N . SER B 1 93 ? 1.84 -2.75 -0.9 1 98.81 93 SER B N 1
ATOM 1745 C CA . SER B 1 93 ? 2.393 -1.4 -0.882 1 98.81 93 SER B CA 1
ATOM 1746 C C . SER B 1 93 ? 3.598 -1.282 -1.809 1 98.81 93 SER B C 1
ATOM 1748 O O . SER B 1 93 ? 4.066 -2.283 -2.355 1 98.81 93 SER B O 1
ATOM 1750 N N . LEU B 1 94 ? 4.023 -0.104 -2.039 1 98.81 94 LEU B N 1
ATOM 1751 C CA . LEU B 1 94 ? 5.137 0.107 -2.953 1 98.81 94 LEU B CA 1
ATOM 1752 C C . LEU B 1 94 ? 6.402 -0.567 -2.432 1 98.81 94 LEU B C 1
ATOM 1754 O O . LEU B 1 94 ? 7.098 -1.26 -3.18 1 98.81 94 LEU B O 1
ATOM 1758 N N . PRO B 1 95 ? 6.766 -0.439 -1.115 1 98.81 95 PRO B N 1
ATOM 1759 C CA . PRO B 1 95 ? 7.957 -1.14 -0.627 1 98.81 95 PRO B CA 1
ATOM 1760 C C . PRO B 1 95 ? 7.871 -2.652 -0.823 1 98.81 95 PRO B C 1
ATOM 1762 O O . PRO B 1 95 ? 8.875 -3.291 -1.156 1 98.81 95 PRO B O 1
ATOM 1765 N N . MET B 1 96 ? 6.723 -3.244 -0.608 1 98.88 96 MET B N 1
ATOM 1766 C CA . MET B 1 96 ? 6.516 -4.676 -0.808 1 98.88 96 MET B CA 1
ATOM 1767 C C . MET B 1 96 ? 6.766 -5.066 -2.262 1 98.88 96 MET B C 1
ATOM 1769 O O . MET B 1 96 ? 7.504 -6.016 -2.535 1 98.88 96 MET B O 1
ATOM 1773 N N . LEU B 1 97 ? 6.156 -4.305 -3.168 1 98.88 97 LEU B N 1
ATOM 1774 C CA . LEU B 1 97 ? 6.297 -4.613 -4.586 1 98.88 97 LEU B CA 1
ATOM 1775 C C . LEU B 1 97 ? 7.742 -4.449 -5.039 1 98.88 97 LEU B C 1
ATOM 1777 O O . LEU B 1 97 ? 8.266 -5.293 -5.77 1 98.88 97 LEU B O 1
ATOM 1781 N N . ILE B 1 98 ? 8.391 -3.387 -4.594 1 98.69 98 ILE B N 1
ATOM 1782 C CA . ILE B 1 98 ? 9.789 -3.145 -4.953 1 98.69 98 ILE B CA 1
ATOM 1783 C C . ILE B 1 98 ? 10.648 -4.316 -4.488 1 98.69 98 ILE B C 1
ATOM 1785 O O . ILE B 1 98 ? 11.5 -4.805 -5.238 1 98.69 98 ILE B O 1
ATOM 1789 N N . GLU B 1 99 ? 10.422 -4.738 -3.287 1 98.5 99 GLU B N 1
ATOM 1790 C CA . GLU B 1 99 ? 11.188 -5.855 -2.746 1 98.5 99 GLU B CA 1
ATOM 1791 C C . GLU B 1 99 ? 10.969 -7.125 -3.559 1 98.5 99 GLU B C 1
ATOM 1793 O O . GLU B 1 99 ? 11.898 -7.891 -3.795 1 98.5 99 GLU B O 1
ATOM 1798 N N . MET B 1 100 ? 9.781 -7.414 -3.926 1 98.44 100 MET B N 1
ATOM 1799 C CA . MET B 1 100 ? 9.492 -8.633 -4.676 1 98.44 100 MET B CA 1
ATOM 1800 C C . MET B 1 100 ? 10.086 -8.562 -6.078 1 98.44 100 MET B C 1
ATOM 1802 O O . MET B 1 100 ? 10.547 -9.57 -6.613 1 98.44 100 MET B O 1
ATOM 1806 N N . CYS B 1 101 ? 10.031 -7.367 -6.699 1 97.88 101 CYS B N 1
ATOM 1807 C CA . CYS B 1 101 ? 10.695 -7.191 -7.984 1 97.88 101 CYS B CA 1
ATOM 1808 C C . CYS B 1 101 ? 12.195 -7.441 -7.859 1 97.88 101 CYS B C 1
ATOM 1810 O O . CYS B 1 101 ? 12.797 -8.078 -8.727 1 97.88 101 CYS B O 1
ATOM 1812 N N . SER B 1 102 ? 12.773 -6.914 -6.77 1 96.81 102 SER B N 1
ATOM 1813 C CA . SER B 1 102 ? 14.188 -7.145 -6.5 1 96.81 102 SER B CA 1
ATOM 1814 C C . SER B 1 102 ? 14.477 -8.633 -6.316 1 96.81 102 SER B C 1
ATOM 1816 O O . SER B 1 102 ? 15.516 -9.125 -6.762 1 96.81 102 SER B O 1
ATOM 1818 N N . ALA B 1 103 ? 13.594 -9.32 -5.641 1 96.62 103 ALA B N 1
ATOM 1819 C CA . ALA B 1 103 ? 13.742 -10.758 -5.414 1 96.62 103 ALA B CA 1
ATOM 1820 C C . ALA B 1 103 ? 13.727 -11.523 -6.734 1 96.62 103 ALA B C 1
ATOM 1822 O O . ALA B 1 103 ? 14.461 -12.508 -6.895 1 96.62 103 ALA B O 1
ATOM 1823 N N . GLN B 1 104 ? 12.883 -11.109 -7.691 1 95.38 104 GLN B N 1
ATOM 1824 C CA . GLN B 1 104 ? 12.859 -11.719 -9.016 1 95.38 104 GLN B CA 1
ATOM 1825 C C . GLN B 1 104 ? 14.219 -11.602 -9.703 1 95.38 104 GLN B C 1
ATOM 1827 O O . GLN B 1 104 ? 14.711 -12.57 -10.281 1 95.38 104 GLN B O 1
ATOM 1832 N N . LEU B 1 105 ? 14.766 -10.438 -9.625 1 91.38 105 LEU B N 1
ATOM 1833 C CA . LEU B 1 105 ? 16.047 -10.156 -10.266 1 91.38 105 LEU B CA 1
ATOM 1834 C C . LEU B 1 105 ? 17.172 -10.969 -9.633 1 91.38 105 LEU B C 1
ATOM 1836 O O . LEU B 1 105 ? 18.062 -11.445 -10.328 1 91.38 105 LEU B O 1
ATOM 1840 N N . ALA B 1 106 ? 17.109 -11.07 -8.312 1 91.19 106 ALA B N 1
ATOM 1841 C CA . ALA B 1 106 ? 18.141 -11.797 -7.578 1 91.19 106 ALA B CA 1
ATOM 1842 C C . ALA B 1 106 ? 18.094 -13.281 -7.91 1 91.19 106 ALA B C 1
ATOM 1844 O O . ALA B 1 106 ? 19.141 -13.953 -7.934 1 91.19 106 ALA B O 1
ATOM 1845 N N . ASP B 1 107 ? 16.938 -13.789 -8.164 1 88.62 107 ASP B N 1
ATOM 1846 C CA . ASP B 1 107 ? 16.719 -15.188 -8.523 1 88.62 107 ASP B CA 1
ATOM 1847 C C . ASP B 1 107 ? 17.516 -16.109 -7.609 1 88.62 107 ASP B C 1
ATOM 1849 O O . ASP B 1 107 ? 18.297 -16.953 -8.086 1 88.62 107 ASP B O 1
ATOM 1853 N N . ASP B 1 108 ? 17.344 -15.977 -6.305 1 87.75 108 ASP B N 1
ATOM 1854 C CA . ASP B 1 108 ? 18.172 -16.672 -5.328 1 87.75 108 ASP B CA 1
ATOM 1855 C C . ASP B 1 108 ? 17.625 -18.062 -5.016 1 87.75 108 ASP B C 1
ATOM 1857 O O . ASP B 1 108 ? 18.094 -18.734 -4.098 1 87.75 108 ASP B O 1
ATOM 1861 N N . GLY B 1 109 ? 16.547 -18.469 -5.672 1 88.94 109 GLY B N 1
ATOM 1862 C CA . GLY B 1 109 ? 16 -19.797 -5.5 1 88.94 109 GLY B CA 1
ATOM 1863 C C . GLY B 1 109 ? 15.008 -19.891 -4.355 1 88.94 109 GLY B C 1
ATOM 1864 O O . GLY B 1 109 ? 14.648 -20.984 -3.926 1 88.94 109 GLY B O 1
ATOM 1865 N N . SER B 1 110 ? 14.547 -18.828 -3.82 1 93.25 110 SER B N 1
ATOM 1866 C CA . SER B 1 110 ? 13.555 -18.828 -2.748 1 93.25 110 SER B CA 1
ATOM 1867 C C . SER B 1 110 ? 12.266 -19.516 -3.191 1 93.25 110 SER B C 1
ATOM 1869 O O . SER B 1 110 ? 11.82 -19.328 -4.324 1 93.25 110 SER B O 1
ATOM 1871 N N . ASP B 1 111 ? 11.781 -20.312 -2.293 1 96.44 111 ASP B N 1
ATOM 1872 C CA . ASP B 1 111 ? 10.461 -20.875 -2.596 1 96.44 111 ASP B CA 1
ATOM 1873 C C . ASP B 1 111 ? 9.359 -19.875 -2.262 1 96.44 111 ASP B C 1
ATOM 1875 O O . ASP B 1 111 ? 9.633 -18.797 -1.725 1 96.44 111 ASP B O 1
ATOM 1879 N N . ILE B 1 112 ? 8.109 -20.219 -2.51 1 98.12 112 ILE B N 1
ATOM 1880 C CA . ILE B 1 112 ? 7 -19.281 -2.439 1 98.12 112 ILE B CA 1
ATOM 1881 C C . ILE B 1 112 ? 6.758 -18.875 -0.988 1 98.12 112 ILE B C 1
ATOM 1883 O O . ILE B 1 112 ? 6.418 -17.719 -0.707 1 98.12 112 ILE B O 1
ATOM 1887 N N . LYS B 1 113 ? 6.898 -19.781 -0.021 1 97.94 113 LYS B N 1
ATOM 1888 C CA . LYS B 1 113 ? 6.68 -19.453 1.386 1 97.94 113 LYS B CA 1
ATOM 1889 C C . LYS B 1 113 ? 7.711 -18.453 1.881 1 97.94 113 LYS B C 1
ATOM 1891 O O . LYS B 1 113 ? 7.371 -17.5 2.6 1 97.94 113 LYS B O 1
ATOM 1896 N N . ALA B 1 114 ? 8.922 -18.656 1.521 1 98.12 114 ALA B N 1
ATOM 1897 C CA . ALA B 1 114 ? 9.977 -17.703 1.858 1 98.12 114 ALA B CA 1
ATOM 1898 C C . ALA B 1 114 ? 9.711 -16.344 1.227 1 98.12 114 ALA B C 1
ATOM 1900 O O . ALA B 1 114 ? 9.961 -15.305 1.845 1 98.12 114 ALA B O 1
ATOM 1901 N N . LEU B 1 115 ? 9.242 -16.312 0.001 1 98.56 115 LEU B N 1
ATOM 1902 C CA . LEU B 1 115 ? 8.922 -15.07 -0.693 1 98.56 115 LEU B CA 1
ATOM 1903 C C . LEU B 1 115 ? 7.781 -14.336 0.006 1 98.56 115 LEU B C 1
ATOM 1905 O O . LEU B 1 115 ? 7.809 -13.109 0.124 1 98.56 115 LEU B O 1
ATOM 1909 N N . MET B 1 116 ? 6.797 -15.094 0.441 1 98.75 116 MET B N 1
ATOM 1910 C CA . MET B 1 116 ? 5.691 -14.5 1.188 1 98.75 116 MET B CA 1
ATOM 1911 C C . MET B 1 116 ? 6.195 -13.812 2.453 1 98.75 116 MET B C 1
ATOM 1913 O O . MET B 1 116 ? 5.777 -12.695 2.77 1 98.75 116 MET B O 1
ATOM 1917 N N . GLU B 1 117 ? 7.043 -14.438 3.16 1 98.5 117 GLU B N 1
ATOM 1918 C CA . GLU B 1 117 ? 7.617 -13.859 4.371 1 98.5 117 GLU B CA 1
ATOM 1919 C C . GLU B 1 117 ? 8.406 -12.594 4.062 1 98.5 117 GLU B C 1
ATOM 1921 O O . GLU B 1 117 ? 8.32 -11.609 4.797 1 98.5 117 GLU B O 1
ATOM 1926 N N . ARG B 1 118 ? 9.148 -12.664 3.029 1 98.56 118 ARG B N 1
ATOM 1927 C CA . ARG B 1 118 ? 9.914 -11.5 2.602 1 98.56 118 ARG B CA 1
ATOM 1928 C C . ARG B 1 118 ? 9 -10.336 2.24 1 98.56 118 ARG B C 1
ATOM 1930 O O . ARG B 1 118 ? 9.305 -9.18 2.535 1 98.56 118 ARG B O 1
ATOM 1937 N N . ALA B 1 119 ? 7.938 -10.656 1.535 1 98.88 119 ALA B N 1
ATOM 1938 C CA . ALA B 1 119 ? 6.961 -9.633 1.169 1 98.88 119 ALA B CA 1
ATOM 1939 C C . ALA B 1 119 ? 6.371 -8.969 2.41 1 98.88 119 ALA B C 1
ATOM 1941 O O . ALA B 1 119 ? 6.289 -7.742 2.486 1 98.88 119 ALA B O 1
ATOM 1942 N N . VAL B 1 120 ? 5.969 -9.773 3.396 1 98.88 120 VAL B N 1
ATOM 1943 C CA . VAL B 1 120 ? 5.398 -9.258 4.641 1 98.88 120 VAL B CA 1
ATOM 1944 C C . VAL B 1 120 ? 6.422 -8.383 5.355 1 98.88 120 VAL B C 1
ATOM 1946 O O . VAL B 1 120 ? 6.09 -7.293 5.832 1 98.88 120 VAL B O 1
ATOM 1949 N N . GLU B 1 121 ? 7.625 -8.836 5.41 1 98.81 121 GLU B N 1
ATOM 1950 C CA . GLU B 1 121 ? 8.68 -8.086 6.078 1 98.81 121 GLU B CA 1
ATOM 1951 C C . GLU B 1 121 ? 8.93 -6.746 5.387 1 98.81 121 GLU B C 1
ATOM 1953 O O . GLU B 1 121 ? 9.148 -5.73 6.047 1 98.81 121 GLU B O 1
ATOM 1958 N N . ALA B 1 122 ? 8.961 -6.77 4.09 1 98.81 122 ALA B N 1
ATOM 1959 C CA . ALA B 1 122 ? 9.133 -5.531 3.334 1 98.81 122 ALA B CA 1
ATOM 1960 C C . ALA B 1 122 ? 7.992 -4.555 3.617 1 98.81 122 ALA B C 1
ATOM 1962 O O . ALA B 1 122 ? 8.219 -3.352 3.77 1 98.81 122 ALA B O 1
ATOM 1963 N N . GLY B 1 123 ? 6.727 -5.098 3.643 1 98.81 123 GLY B N 1
ATOM 1964 C CA . GLY B 1 123 ? 5.59 -4.27 4.016 1 98.81 123 GLY B CA 1
ATOM 1965 C C . GLY B 1 123 ? 5.723 -3.666 5.402 1 98.81 123 GLY B C 1
ATOM 1966 O O . GLY B 1 123 ? 5.48 -2.473 5.59 1 98.81 123 GLY B O 1
ATOM 1967 N N . ARG B 1 124 ? 6.148 -4.469 6.297 1 98.75 124 ARG B N 1
ATOM 1968 C CA . ARG B 1 124 ? 6.305 -4.039 7.684 1 98.75 124 ARG B CA 1
ATOM 1969 C C . ARG B 1 124 ? 7.402 -2.986 7.812 1 98.75 124 ARG B C 1
ATOM 1971 O O . ARG B 1 124 ? 7.227 -1.979 8.5 1 98.75 124 ARG B O 1
ATOM 1978 N N . SER B 1 125 ? 8.508 -3.238 7.184 1 98.56 125 SER B N 1
ATOM 1979 C CA . SER B 1 125 ? 9.656 -2.332 7.258 1 98.56 125 SER B CA 1
ATOM 1980 C C . SER B 1 125 ? 9.336 -0.988 6.613 1 98.56 125 SER B C 1
ATOM 1982 O O . SER B 1 125 ? 9.961 0.025 6.938 1 98.56 125 SER B O 1
ATOM 1984 N N . GLY B 1 126 ? 8.406 -1.027 5.672 1 98.69 126 GLY B N 1
ATOM 1985 C CA . GLY B 1 126 ? 8.008 0.194 4.992 1 98.69 126 GLY B CA 1
ATOM 1986 C C . GLY B 1 126 ? 7.145 1.1 5.852 1 98.69 126 GLY B C 1
ATOM 1987 O O . GLY B 1 126 ? 6.926 2.266 5.512 1 98.69 126 GLY B O 1
ATOM 1988 N N . LEU B 1 127 ? 6.633 0.557 6.953 1 98.81 127 LEU B N 1
ATOM 1989 C CA . LEU B 1 127 ? 5.793 1.323 7.867 1 98.81 127 LEU B CA 1
ATOM 1990 C C . LEU B 1 127 ? 6.645 2.146 8.828 1 98.81 127 LEU B C 1
ATOM 1992 O O . LEU B 1 127 ? 7.004 1.671 9.906 1 98.81 127 LEU B O 1
ATOM 1996 N N . GLN B 1 128 ? 6.969 3.316 8.414 1 98.56 128 GLN B N 1
ATOM 1997 C CA . GLN B 1 128 ? 7.758 4.262 9.195 1 98.56 128 GLN B CA 1
ATOM 1998 C C . GLN B 1 128 ? 6.949 5.516 9.523 1 98.56 128 GLN B C 1
ATOM 2000 O O . GLN B 1 128 ? 5.973 5.828 8.836 1 98.56 128 GLN B O 1
ATOM 2005 N N . THR B 1 129 ? 7.324 6.184 10.648 1 98.62 129 THR B N 1
ATOM 2006 C CA . THR B 1 129 ? 6.633 7.398 11.07 1 98.62 129 THR B CA 1
ATOM 2007 C C . THR B 1 129 ? 7.617 8.555 11.227 1 98.62 129 THR B C 1
ATOM 2009 O O . THR B 1 129 ? 8.805 8.336 11.453 1 98.62 129 THR B O 1
ATOM 2012 N N . PHE B 1 130 ? 7.117 9.742 11.031 1 98.56 130 PHE B N 1
ATOM 2013 C CA . PHE B 1 130 ? 7.895 10.938 11.328 1 98.56 130 PHE B CA 1
ATOM 2014 C C . PHE B 1 130 ? 7.004 12.031 11.922 1 98.56 130 PHE B C 1
ATOM 2016 O O . PHE B 1 130 ? 5.914 12.289 11.406 1 98.56 130 PHE B O 1
ATOM 2023 N N . HIS B 1 131 ? 7.34 12.531 12.945 1 98.06 131 HIS B N 1
ATOM 2024 C CA . HIS B 1 131 ? 6.73 13.656 13.656 1 98.06 131 HIS B CA 1
ATOM 2025 C C . HIS B 1 131 ? 7.789 14.617 14.18 1 98.06 131 HIS B C 1
ATOM 2027 O O . HIS B 1 131 ? 8.922 14.211 14.453 1 98.06 131 HIS B O 1
ATOM 2033 N N . ALA B 1 132 ? 7.418 15.867 14.344 1 95.06 132 ALA B N 1
ATOM 2034 C CA . ALA B 1 132 ? 8.359 16.891 14.789 1 95.06 132 ALA B CA 1
ATOM 2035 C C . ALA B 1 132 ? 9 16.516 16.109 1 95.06 132 ALA B C 1
ATOM 2037 O O . ALA B 1 132 ? 10.156 16.875 16.375 1 95.06 132 ALA B O 1
ATOM 2038 N N . SER B 1 133 ? 8.289 15.812 16.938 1 91.25 133 SER B N 1
ATOM 2039 C CA . SER B 1 133 ? 8.789 15.445 18.25 1 91.25 133 SER B CA 1
ATOM 2040 C C . SER B 1 133 ? 9.953 14.469 18.156 1 91.25 133 SER B C 1
ATOM 2042 O O . SER B 1 133 ? 10.695 14.281 19.125 1 91.25 133 SER B O 1
ATOM 2044 N N . GLN B 1 134 ? 10.125 13.797 17.031 1 85.62 134 GLN B N 1
ATOM 2045 C CA . GLN B 1 134 ? 11.195 12.82 16.844 1 85.62 134 GLN B CA 1
ATOM 2046 C C . GLN B 1 134 ? 12.539 13.5 16.609 1 85.62 134 GLN B C 1
ATOM 2048 O O . GLN B 1 134 ? 13.594 12.883 16.75 1 85.62 134 GLN B O 1
ATOM 2053 N N . ILE B 1 135 ? 12.516 14.656 16.047 1 77.94 135 ILE B N 1
ATOM 2054 C CA . ILE B 1 135 ? 13.75 15.43 15.906 1 77.94 135 ILE B CA 1
ATOM 2055 C C . ILE B 1 135 ? 14.266 15.828 17.281 1 77.94 135 ILE B C 1
ATOM 2057 O O . ILE B 1 135 ? 15.469 15.734 17.547 1 77.94 135 ILE B O 1
ATOM 2061 N N . ALA B 1 136 ? 13.305 16.281 18.172 1 64.88 136 ALA B N 1
ATOM 2062 C CA . ALA B 1 136 ? 13.688 16.688 19.516 1 64.88 136 ALA B CA 1
ATOM 2063 C C . ALA B 1 136 ? 14.352 15.547 20.266 1 64.88 136 ALA B C 1
ATOM 2065 O O . ALA B 1 136 ? 15.328 15.758 21 1 64.88 136 ALA B O 1
ATOM 2066 N N . ASP B 1 137 ? 13.828 14.422 20.031 1 62.25 137 ASP B N 1
ATOM 2067 C CA . ASP B 1 137 ? 14.375 13.266 20.719 1 62.25 137 ASP B CA 1
ATOM 2068 C C . ASP B 1 137 ? 15.75 12.891 20.172 1 62.25 137 ASP B C 1
ATOM 2070 O O . ASP B 1 137 ? 16.609 12.406 20.906 1 62.25 137 ASP B O 1
ATOM 2074 N N . ASP B 1 138 ? 15.906 13.062 18.875 1 57.88 138 ASP B N 1
ATOM 2075 C CA . ASP B 1 138 ? 17.203 12.758 18.281 1 57.88 138 ASP B CA 1
ATOM 2076 C C . ASP B 1 138 ? 18.266 13.758 18.734 1 57.88 138 ASP B C 1
ATOM 2078 O O . ASP B 1 138 ? 19.438 13.391 18.891 1 57.88 138 ASP B O 1
ATOM 2082 N N . GLU B 1 139 ? 17.938 15.031 18.844 1 51.34 139 GLU B N 1
ATOM 2083 C CA . GLU B 1 139 ? 18.875 16.016 19.375 1 51.34 139 GLU B CA 1
ATOM 2084 C C . GLU B 1 139 ? 19.219 15.711 20.828 1 51.34 139 GLU B C 1
ATOM 2086 O O . GLU B 1 139 ? 20.344 15.938 21.281 1 51.34 139 GLU B O 1
ATOM 2091 N N . GLU B 1 140 ? 18.234 15.242 21.578 1 48.44 140 GLU B N 1
ATOM 2092 C CA . GLU B 1 140 ? 18.516 14.914 22.969 1 48.44 140 GLU B CA 1
ATOM 2093 C C . GLU B 1 140 ? 19.406 13.68 23.078 1 48.44 140 GLU B C 1
ATOM 2095 O O . GLU B 1 140 ? 20.234 13.586 23.984 1 48.44 140 GLU B O 1
ATOM 2100 N N . ASP B 1 141 ? 19.109 12.805 22.203 1 46.47 141 ASP B N 1
ATOM 2101 C CA . ASP B 1 141 ? 19.953 11.617 22.266 1 46.47 141 ASP B CA 1
ATOM 2102 C C . ASP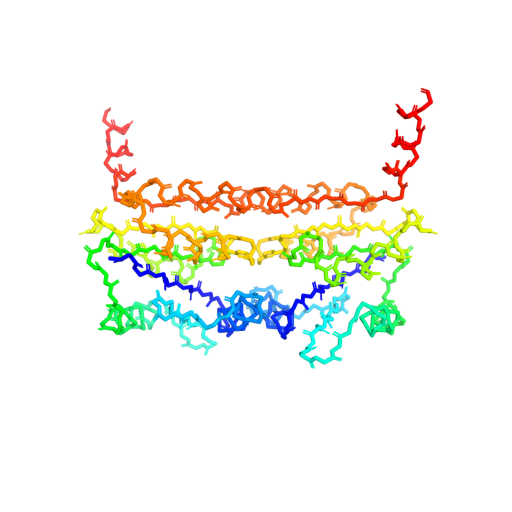 B 1 141 ? 21.375 11.922 21.812 1 46.47 141 ASP B C 1
ATOM 2104 O O . ASP B 1 141 ? 22.266 11.094 21.969 1 46.47 141 ASP B O 1
ATOM 2108 N N . GLU B 1 142 ? 21.625 12.922 21.031 1 42.59 142 GLU B N 1
ATOM 2109 C CA . GLU B 1 142 ? 22.969 13.305 20.625 1 42.59 142 GLU B CA 1
ATOM 2110 C C . GLU B 1 142 ? 23.625 14.219 21.656 1 42.59 142 GLU B C 1
ATOM 2112 O O . GLU B 1 142 ? 24.797 14.562 21.531 1 42.59 142 GLU B O 1
ATOM 2117 N N . LEU B 1 143 ? 22.875 14.688 22.656 1 37.66 143 LEU B N 1
ATOM 2118 C CA . LEU B 1 143 ? 23.547 15.383 23.75 1 37.66 143 LEU B CA 1
ATOM 2119 C C . LEU B 1 143 ? 23.891 14.414 24.875 1 37.66 143 LEU B C 1
ATOM 2121 O O . LEU B 1 143 ? 23.109 13.516 25.188 1 37.66 143 LEU B O 1
#

InterPro domains:
  IPR004701 Phosphotransferase system, mannose-type IIA component [PF03610] (3-117)
  IPR004701 Phosphotransferase system, mannose-type IIA component [PS51096] (1-127)
  IPR013789 Phosphotransferase system, mannose family IIA component [TIGR00824] (1-114)
  IPR033887 PTS system mannose/sorbose specific IIA subunit [cd00006] (3-125)
  IPR036662 Phosphotransferase system, mannose-type IIA component superfamily [G3DSA:3.40.50.510] (1-143)
  IPR036662 Phosphotransferase system, mannose-type IIA component superfamily [SSF53062] (1-131)
  IPR051471 Bacteri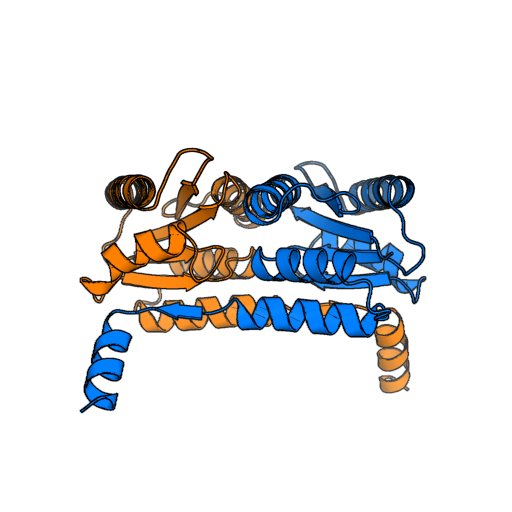al PTS system sugar-specific components [PTHR33799] (1-134)

Organism: Selenomonas ruminantium (NCBI:txid971)

Sequence (286 aa):
MFGIIVGTHGIFAEELVRSCEMICGEQKNVAAVTLVPGEGPDDVVAKYEEAIKGLDCKDGVLFLNDLFGGSPYNAACRLVISNENYGIVTGVSLPMLIEMCSAQLADDGSDIKALMERAVEAGRSGLQTFHASQIADDEEDELMFGIIVGTHGIFAEELVRSCEMICGEQKNVAAVTLVPGEGPDDVVAKYEEAIKGLDCKDGVLFLNDLFGGSPYNAACRLVISNENYGIVTGVSLPMLIEMCSAQLADDGSDIKALMERAVEAGRSGLQTFHASQIADDEEDEL

pLDDT: mean 94.52, std 11.1, range [36.94, 98.94]

Solvent-accessible surface area (backbone atoms only — not comparable to full-atom values): 14271 Å² total; per-residue (Å²): 87,49,19,36,36,30,26,16,57,28,64,23,24,52,32,45,52,50,28,44,26,73,72,73,38,87,70,86,49,58,43,61,40,56,41,49,95,92,59,53,35,68,57,39,35,54,49,50,54,55,50,52,72,77,35,57,46,82,54,16,37,41,38,32,16,30,41,74,84,35,49,48,36,52,24,48,48,70,58,20,62,80,29,81,44,25,28,33,33,24,28,42,26,55,41,17,51,47,49,50,55,50,48,56,72,62,61,83,74,68,50,41,69,59,50,44,51,49,34,48,48,32,39,51,68,25,52,42,75,52,43,32,68,56,54,56,49,51,56,51,70,72,98,89,48,19,38,36,30,26,16,56,28,63,22,22,51,32,45,52,50,28,43,26,75,74,74,39,88,68,85,48,57,44,59,40,56,42,48,95,92,60,53,35,69,56,40,35,53,48,50,54,55,50,53,73,75,36,57,46,81,52,15,36,43,37,34,15,29,39,74,84,34,49,48,34,53,22,48,47,68,59,19,60,80,28,82,45,24,28,34,32,25,27,42,24,56,42,17,50,48,50,50,54,51,48,55,72,60,60,80,73,69,49,40,68,58,48,45,53,49,34,47,48,31,40,51,69,25,50,44,76,51,42,32,69,55,54,57,49,51,56,52,68,71,97

Nearest PDB structures (foldseek):
  2jzo-assembly1_A  TM=9.658E-01  e=2.239E-14  Escherichia coli
  2jzn-assembly1_B  TM=9.637E-01  e=2.239E-14  Escherichia coli
  6fmg-assembly2_C  TM=9.063E-01  e=3.583E-13  Streptococcus pneumoniae
  3ipr-assembly1_A  TM=9.237E-01  e=1.114E-10  Enterococcus faecalis
  3lfh-assembly1_B  TM=8.457E-01  e=8.605E-11  Caldanaerobacter subterraneus subsp. tengcongensis MB4

Radius of gyration: 19.0 Å; Cα contacts (8 Å, |Δi|>4): 605; chains: 2; bounding box: 43×58×44 Å

Secondary structure (DSSP, 8-state):
--EEEEEEEBTHHHHHHHHHHHHH---SSEEEEEE-TT--HHHHHHHHHHHHHTS--TT-EEEEESSTTSHHHHHHHHHHTT-TTEEEEES--HHHHHHHHHHHHH-----HHHHHHHHHHHHHHT--EE-HHHHHHHHHHT-/--EEEEEEEBTHHHHHHHHHHHHH---SSEEEEEE-TT--HHHHHHHHHHHHHTS--TT-EEEEESSTTSHHHHHHHHHHTT-TTEEEEES--HHHHHHHHHHHHHT----HHHHHHHHHHHHHHT--EE-HHHHHHHHHHT-

Foldseek 3Di:
DAAEEEEEEDQVQVVLQVVLCVPPNDFQRYYYFYDYPPDALVVRLVVVVVSVVRHDHVQHYEYEYADPPGSNNVSQCVVCVPPVQYYYDYNDDSQLVNQLSVCVVVPPPDGPVRNNVSSVVSNVVPDDDDDPVVVVVVVVVVD/DAAEEEEEEDQVQVVLQVVLCVPVNDFQRYYYFYDYPPDALVVRLVVVVVSVVRHDHVQHYEYEYADPPGSNNVSQCVVCVPPVQYYYDYNDDSQLVNQLSVCVVVPPPDGRVRNNVSSVVSNVVPDDDDDPVVVVVVVVVVD